Protein AF-A0A1V5ZTM2-F1 (afdb_monomer)

Solvent-accessible surface area (backbone atoms only — not comparable to full-atom values): 10479 Å² total; per-residue (Å²): 106,42,38,61,54,18,36,64,68,40,38,68,56,40,48,50,46,49,52,49,32,50,49,51,28,51,46,60,59,68,49,70,51,80,79,40,77,51,67,44,70,10,63,63,48,21,53,53,25,43,55,52,25,54,54,51,42,50,52,24,51,43,43,50,76,60,62,91,58,102,62,56,70,71,57,50,37,50,45,27,46,46,21,58,66,47,38,46,20,67,32,32,21,31,48,40,34,14,54,52,16,43,59,29,34,77,71,73,39,60,30,41,50,42,53,42,51,30,45,16,52,20,27,28,19,49,32,41,23,54,52,28,51,51,46,33,51,51,26,27,60,76,11,68,69,22,72,41,85,36,81,48,64,68,84,37,46,69,59,31,56,58,34,46,78,70,70,40,56,63,80,52,47,38,19,35,24,28,46,27,38,44,29,51,50,46,27,52,30,22,49,50,30,17,49,40,23,52,61,43,48,78,68,53,79,73,81,78,74,79,80,123

Foldseek 3Di:
DLLVVLCVLLVVLLVVLVVVLVVLLVCLQPPPLLVQQDWAQLVVLLVVLVVVLCVQLVVLVCLQPDPVDPDDPLVSLVSNLCSQQPSQLLSQLSVQLSVQSVVQVVVVHTDRPSLSVLSSLLSSLVRNLVSLVVLLVVLCVQCVRLVHWDFADSNQVVVLVSSVVVVRDSVSSRTSSSSNSSSVSSNVSSNSSSVSSVVSSVVHPPSPVPPD

Nearest PDB structures (foldseek):
  4tql-assembly1_A  TM=2.376E-01  e=3.243E+00  synthetic construct
  8wto-assembly1_B  TM=2.239E-01  e=2.092E+00  Arabidopsis thaliana
  7aal-assembly1_B  TM=1.772E-01  e=5.543E+00  Homo sapiens
  7wc8-assembly1_A  TM=1.753E-01  e=5.028E+00  Homo sapiens

Mean predicted aligned error: 6.18 Å

pLDDT: mean 86.72, std 11.42, range [34.28, 98.19]

Sequence (212 aa):
MLFFTGLINTWPLCLAFCVFFGGASCAAWWFPWRKWACTIPSTPIFVVFTVLWVITMGICLTFVDSPYLNLSKAAIDWLFMLFAFLGIPLTIPLLTGAVWALAHGVRGERTGIAGLLLVMLAGFGLGCAASNIHDIAWCGIITKGYTVPYKAGGDLLAFATAGQWFGIPEEVLYDYAALGPCAAVLVIGELIFAAVCFARLTRLPDTSDSTG

Structure (mmCIF, N/CA/C/O backbone):
data_AF-A0A1V5ZTM2-F1
#
_entry.id   AF-A0A1V5ZTM2-F1
#
loop_
_atom_site.group_PDB
_atom_site.id
_atom_site.type_symbol
_atom_site.label_atom_id
_atom_site.label_alt_id
_atom_site.label_comp_id
_atom_site.label_asym_id
_atom_site.label_entity_id
_atom_site.label_seq_id
_atom_site.pdbx_PDB_ins_code
_atom_site.Cartn_x
_atom_site.Cartn_y
_atom_site.Cartn_z
_atom_site.occupancy
_atom_site.B_iso_or_equiv
_atom_site.auth_seq_id
_atom_site.auth_comp_id
_atom_site.auth_asym_id
_atom_site.auth_atom_id
_atom_site.pdbx_PDB_model_num
ATOM 1 N N . MET A 1 1 ? 12.561 -17.288 -21.117 1.00 72.38 1 MET A N 1
ATOM 2 C CA . MET A 1 1 ? 11.392 -16.472 -20.721 1.00 72.38 1 MET A CA 1
ATOM 3 C C . MET A 1 1 ? 11.923 -15.201 -20.091 1.00 72.38 1 MET A C 1
ATOM 5 O O . MET A 1 1 ? 12.627 -15.321 -19.092 1.00 72.38 1 MET A O 1
ATOM 9 N N . LEU A 1 2 ? 11.642 -14.027 -20.670 1.00 82.31 2 LEU A N 1
ATOM 10 C CA . LEU A 1 2 ? 12.240 -12.767 -20.201 1.00 82.31 2 LEU A CA 1
ATOM 11 C C . LEU A 1 2 ? 11.842 -12.439 -18.762 1.00 82.31 2 LEU A C 1
ATOM 13 O O . LEU A 1 2 ? 12.629 -11.835 -18.056 1.00 82.31 2 LEU A O 1
ATOM 17 N N . PHE A 1 3 ? 10.694 -12.934 -18.293 1.00 81.56 3 PHE A N 1
ATOM 18 C CA . PHE A 1 3 ? 10.258 -12.785 -16.905 1.00 81.56 3 PHE A CA 1
ATOM 19 C C . PHE A 1 3 ? 11.285 -13.322 -15.885 1.00 81.56 3 PHE A C 1
ATOM 21 O O . PHE A 1 3 ? 11.688 -12.619 -14.965 1.00 81.56 3 PHE A O 1
ATOM 28 N N . PHE A 1 4 ? 11.772 -14.557 -16.058 1.00 84.62 4 PHE A N 1
ATOM 29 C CA . PHE A 1 4 ? 12.764 -15.136 -15.140 1.00 84.62 4 PHE A CA 1
ATOM 30 C C . PHE A 1 4 ? 14.144 -14.497 -15.299 1.00 84.62 4 PHE A C 1
ATOM 32 O O . PHE A 1 4 ? 14.849 -14.307 -14.313 1.00 84.62 4 PHE A O 1
ATOM 39 N N . THR A 1 5 ? 14.522 -14.135 -16.526 1.00 84.94 5 THR A N 1
ATOM 40 C CA . THR A 1 5 ? 15.761 -13.390 -16.785 1.00 84.94 5 THR A CA 1
ATOM 41 C C . THR A 1 5 ? 15.722 -12.015 -16.118 1.00 84.94 5 THR A C 1
ATOM 43 O O . THR A 1 5 ? 16.691 -11.627 -15.475 1.00 84.94 5 THR A O 1
ATOM 46 N N . GLY A 1 6 ? 14.585 -11.321 -16.200 1.00 82.31 6 GLY A N 1
ATOM 47 C CA . GLY A 1 6 ? 14.321 -10.063 -15.513 1.00 82.31 6 GLY A CA 1
ATOM 48 C C . GLY A 1 6 ? 14.485 -10.215 -14.008 1.00 82.31 6 GLY A C 1
ATOM 49 O O . GLY A 1 6 ? 15.299 -9.508 -13.433 1.00 82.31 6 GLY A O 1
ATOM 50 N N . LEU A 1 7 ? 13.828 -11.212 -13.401 1.00 85.00 7 LEU A N 1
ATOM 51 C CA . LEU A 1 7 ? 13.947 -11.506 -11.967 1.00 85.00 7 LEU A CA 1
ATOM 52 C C . LEU A 1 7 ? 15.397 -11.751 -11.523 1.00 85.00 7 LEU A C 1
ATOM 54 O O . LEU A 1 7 ? 15.810 -11.272 -10.471 1.00 85.00 7 LEU A O 1
ATOM 58 N N . ILE A 1 8 ? 16.169 -12.504 -12.314 1.00 88.69 8 ILE A N 1
ATOM 59 C CA . ILE A 1 8 ? 17.588 -12.747 -12.032 1.00 88.69 8 ILE A CA 1
ATOM 60 C C . ILE A 1 8 ? 18.373 -11.444 -12.142 1.00 88.69 8 ILE A C 1
ATOM 62 O O . ILE A 1 8 ? 19.208 -11.188 -11.293 1.00 88.69 8 ILE A O 1
ATOM 66 N N . ASN A 1 9 ? 18.116 -10.598 -13.134 1.00 86.38 9 ASN A N 1
ATOM 67 C CA . ASN A 1 9 ? 18.878 -9.361 -13.310 1.00 86.38 9 ASN A CA 1
ATOM 68 C C . ASN A 1 9 ? 18.494 -8.267 -12.299 1.00 86.38 9 ASN A C 1
ATOM 70 O O . ASN A 1 9 ? 19.303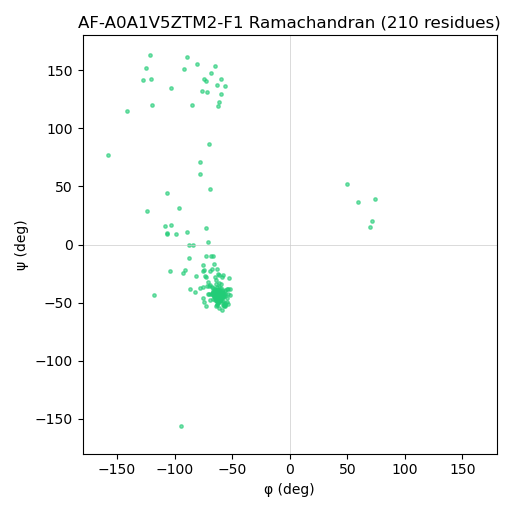 -7.390 -12.006 1.00 86.38 9 ASN A O 1
ATOM 74 N N . THR A 1 10 ? 17.287 -8.332 -11.736 1.00 87.12 10 THR A N 1
ATOM 75 C CA . THR A 1 10 ? 16.771 -7.385 -10.737 1.00 87.12 10 THR A CA 1
ATOM 76 C C . THR A 1 10 ? 16.682 -7.987 -9.331 1.00 87.12 10 THR A C 1
ATOM 78 O O . THR A 1 10 ? 16.045 -7.419 -8.436 1.00 87.12 10 THR A O 1
ATOM 81 N N . TRP A 1 11 ? 17.355 -9.120 -9.097 1.00 89.25 11 TRP A N 1
ATOM 82 C CA . TRP A 1 11 ? 17.310 -9.856 -7.832 1.00 89.25 11 TRP A CA 1
ATOM 83 C C . TRP A 1 11 ? 17.645 -9.016 -6.586 1.00 89.25 11 TRP A C 1
ATOM 85 O O . TRP A 1 11 ? 16.964 -9.215 -5.575 1.00 89.25 11 TRP A O 1
ATOM 95 N N . PRO A 1 12 ? 18.610 -8.064 -6.599 1.00 89.69 12 PRO A N 1
ATOM 96 C CA . PRO A 1 12 ? 18.932 -7.296 -5.397 1.00 89.69 12 PRO A CA 1
ATOM 97 C C . PRO A 1 12 ? 17.771 -6.389 -4.987 1.00 89.69 12 PRO A C 1
ATOM 99 O O . PRO A 1 12 ? 17.460 -6.261 -3.804 1.00 89.69 12 PRO A O 1
ATOM 102 N N . LEU A 1 13 ? 17.087 -5.811 -5.977 1.00 87.62 13 LEU A N 1
ATOM 103 C CA . LEU A 1 13 ? 15.926 -4.956 -5.768 1.00 87.62 13 LEU A CA 1
ATOM 104 C C . LEU A 1 13 ? 14.722 -5.776 -5.281 1.00 87.62 13 LEU A C 1
ATOM 106 O O . LEU A 1 13 ? 14.059 -5.389 -4.320 1.00 87.62 13 LEU A O 1
ATOM 110 N N . CYS A 1 14 ? 14.493 -6.957 -5.864 1.00 90.12 14 CYS A N 1
ATOM 111 C CA . CYS A 1 14 ? 13.475 -7.894 -5.377 1.00 90.12 14 CYS A CA 1
ATOM 112 C C . CYS A 1 14 ? 13.722 -8.302 -3.919 1.00 90.12 14 CYS A C 1
ATOM 114 O O . CYS A 1 14 ? 12.796 -8.327 -3.110 1.00 90.12 14 CYS A O 1
ATOM 116 N N . LEU A 1 15 ? 14.976 -8.596 -3.565 1.00 92.06 15 LEU A N 1
ATOM 117 C CA . LEU A 1 15 ? 15.349 -8.933 -2.197 1.00 92.06 15 LEU A CA 1
ATOM 118 C C . LEU A 1 15 ? 15.098 -7.759 -1.244 1.00 92.06 15 LEU A C 1
ATOM 120 O O . LEU A 1 15 ? 14.566 -7.974 -0.155 1.00 92.06 15 LEU A O 1
ATOM 124 N N . ALA A 1 16 ? 15.422 -6.530 -1.650 1.00 90.56 16 ALA A N 1
ATOM 125 C CA . ALA A 1 16 ? 15.136 -5.338 -0.857 1.00 90.56 16 ALA A CA 1
ATOM 126 C C . ALA A 1 16 ? 13.631 -5.184 -0.574 1.00 90.56 16 ALA A C 1
ATOM 128 O O . ALA A 1 16 ? 13.250 -4.926 0.570 1.00 90.56 16 ALA A O 1
ATOM 129 N N . PHE A 1 17 ? 12.770 -5.424 -1.568 1.00 90.75 17 PHE A N 1
ATOM 130 C CA . PHE A 1 17 ? 11.315 -5.426 -1.382 1.00 90.75 17 PHE A CA 1
ATOM 131 C C . PHE A 1 17 ? 10.849 -6.528 -0.429 1.00 90.75 17 PHE A C 1
ATOM 133 O O . PHE A 1 17 ? 10.075 -6.250 0.490 1.00 90.75 17 PHE A O 1
ATOM 140 N N . CYS A 1 18 ? 11.364 -7.752 -0.573 1.00 93.12 18 CYS A N 1
ATOM 141 C CA . CYS A 1 18 ? 11.072 -8.847 0.354 1.00 93.12 18 CYS A CA 1
ATOM 142 C C . CYS A 1 18 ? 11.457 -8.494 1.797 1.00 93.12 18 CYS A C 1
ATOM 144 O O . CYS A 1 18 ? 10.674 -8.723 2.719 1.00 93.12 18 CYS A O 1
ATOM 146 N N . VAL A 1 19 ? 12.644 -7.914 2.002 1.00 94.38 19 VAL A N 1
ATOM 147 C CA . VAL A 1 19 ? 13.116 -7.484 3.327 1.00 94.38 19 VAL A CA 1
ATOM 148 C C . VAL A 1 19 ? 12.233 -6.370 3.884 1.00 94.38 19 VAL A C 1
ATOM 150 O O . VAL A 1 19 ? 11.852 -6.431 5.053 1.00 94.38 19 VAL A O 1
ATOM 153 N N . PHE A 1 20 ? 11.865 -5.387 3.061 1.00 93.75 20 PHE A N 1
ATOM 154 C CA . PHE A 1 20 ? 11.009 -4.278 3.471 1.00 93.75 20 PHE A CA 1
ATOM 155 C C . PHE A 1 20 ? 9.623 -4.758 3.922 1.00 93.75 20 PHE A C 1
ATOM 157 O O . PHE A 1 20 ? 9.226 -4.495 5.059 1.00 93.75 20 PHE A O 1
ATOM 164 N N . PHE A 1 21 ? 8.908 -5.516 3.086 1.00 94.69 21 PHE A N 1
ATOM 165 C CA . PHE A 1 21 ? 7.568 -6.003 3.430 1.00 94.69 21 PHE A CA 1
ATOM 166 C C . PHE A 1 21 ? 7.588 -7.078 4.514 1.00 94.69 21 PHE A C 1
ATOM 168 O O . PHE A 1 21 ? 6.679 -7.121 5.347 1.00 94.69 21 PHE A O 1
ATOM 175 N N . GLY A 1 22 ? 8.639 -7.899 4.573 1.00 95.88 22 GLY A N 1
ATOM 176 C CA . GLY A 1 22 ? 8.873 -8.812 5.689 1.00 95.88 22 GLY A CA 1
ATOM 177 C C . GLY A 1 22 ? 9.041 -8.052 7.006 1.00 95.88 22 GLY A C 1
ATOM 178 O O . GLY A 1 22 ? 8.362 -8.356 7.986 1.00 95.88 22 GLY A O 1
ATOM 179 N N . GLY A 1 23 ? 9.871 -7.006 7.016 1.00 96.75 23 GLY A N 1
ATOM 180 C CA . GLY A 1 23 ? 10.064 -6.126 8.168 1.00 96.75 23 GLY A CA 1
ATOM 181 C C . GLY A 1 23 ? 8.781 -5.407 8.588 1.00 96.75 23 GLY A C 1
ATOM 182 O O . GLY A 1 23 ? 8.427 -5.432 9.768 1.00 96.75 23 GLY A O 1
ATOM 183 N N . ALA A 1 24 ? 8.043 -4.833 7.635 1.00 95.75 24 ALA A N 1
ATOM 184 C CA . ALA A 1 24 ? 6.763 -4.172 7.887 1.00 95.75 24 ALA A CA 1
ATOM 185 C C . ALA A 1 24 ? 5.714 -5.144 8.453 1.00 95.75 24 ALA A C 1
ATOM 187 O O . ALA A 1 24 ? 5.022 -4.814 9.415 1.00 95.75 24 ALA A O 1
ATOM 188 N N . SER A 1 25 ? 5.640 -6.365 7.918 1.00 96.94 25 SER A N 1
ATOM 189 C CA . SER A 1 25 ? 4.740 -7.419 8.405 1.00 96.94 25 SER A CA 1
ATOM 190 C C . SER A 1 25 ? 5.100 -7.857 9.824 1.00 96.94 25 SER A C 1
ATOM 192 O O . SER A 1 25 ? 4.233 -7.922 10.695 1.00 96.94 25 SER A O 1
ATOM 194 N N . CYS A 1 26 ? 6.386 -8.089 10.097 1.00 96.94 26 CYS A N 1
ATOM 195 C CA . CYS A 1 26 ? 6.884 -8.385 11.440 1.00 96.94 26 CYS A CA 1
ATOM 196 C C . CYS A 1 26 ? 6.557 -7.256 12.428 1.00 96.94 26 CYS A C 1
ATOM 198 O O . CYS A 1 26 ? 6.081 -7.521 13.534 1.00 96.94 26 CYS A O 1
ATOM 200 N N . ALA A 1 27 ? 6.747 -5.999 12.018 1.00 95.56 27 ALA A N 1
ATOM 201 C CA . ALA A 1 27 ? 6.389 -4.837 12.820 1.00 95.56 27 ALA A CA 1
ATOM 202 C C . ALA A 1 27 ? 4.879 -4.798 13.093 1.00 95.56 27 ALA A C 1
ATOM 204 O O . ALA A 1 27 ? 4.479 -4.726 14.252 1.00 95.56 27 ALA A O 1
ATOM 205 N N . ALA A 1 28 ? 4.033 -4.937 12.068 1.00 94.81 28 ALA A N 1
ATOM 206 C CA . ALA A 1 28 ? 2.580 -4.979 12.228 1.00 94.81 28 ALA A CA 1
ATOM 207 C C . ALA A 1 28 ? 2.122 -6.140 13.124 1.00 94.81 28 ALA A C 1
ATOM 209 O O . ALA A 1 28 ? 1.163 -5.998 13.878 1.00 94.81 28 ALA A O 1
ATOM 210 N N . TRP A 1 29 ? 2.808 -7.279 13.101 1.00 95.94 29 TRP A N 1
ATOM 211 C CA . TRP A 1 29 ? 2.462 -8.420 13.940 1.00 95.94 29 TRP A CA 1
ATOM 212 C C . TRP A 1 29 ? 2.848 -8.225 15.412 1.00 95.94 29 TRP A C 1
ATOM 214 O O . TRP A 1 29 ? 2.025 -8.436 16.314 1.00 95.94 29 TRP A O 1
ATOM 224 N N . TRP A 1 30 ? 4.095 -7.816 15.660 1.00 94.50 30 TRP A N 1
ATOM 225 C CA . TRP A 1 30 ? 4.673 -7.721 17.003 1.00 94.50 30 TRP A CA 1
ATOM 226 C C . TRP A 1 30 ? 4.428 -6.389 17.702 1.00 94.50 30 TRP A C 1
ATOM 228 O O . TRP A 1 30 ? 4.652 -6.296 18.913 1.00 94.50 30 TRP A O 1
ATOM 238 N N . PHE A 1 31 ? 3.939 -5.370 16.992 1.00 93.62 31 PHE A N 1
ATOM 239 C CA . PHE A 1 31 ? 3.592 -4.103 17.620 1.00 93.62 31 PHE A CA 1
ATOM 240 C C . PHE A 1 31 ? 2.580 -4.332 18.761 1.00 93.62 31 PHE A C 1
ATOM 242 O O . PHE A 1 31 ? 1.635 -5.124 18.624 1.00 93.62 31 PHE A O 1
ATOM 249 N N . PRO A 1 32 ? 2.753 -3.679 19.926 1.00 90.88 32 PRO A N 1
ATOM 250 C CA . PRO A 1 32 ? 1.937 -3.932 21.108 1.00 90.88 32 PRO A CA 1
ATOM 251 C C . PRO A 1 32 ? 0.561 -3.250 21.011 1.00 90.88 32 PRO A C 1
ATOM 253 O O . PRO A 1 32 ? 0.198 -2.443 21.866 1.00 90.88 32 PRO A O 1
ATOM 256 N N . TRP A 1 33 ? -0.243 -3.614 20.006 1.00 89.75 33 TRP A N 1
ATOM 257 C CA . TRP A 1 33 ? -1.568 -3.041 19.717 1.00 89.75 33 TRP A CA 1
ATOM 258 C C . TRP A 1 33 ? -2.528 -3.049 20.908 1.00 89.75 33 TRP A C 1
ATOM 260 O O . TRP A 1 33 ? -3.357 -2.160 21.045 1.00 89.75 33 TRP A O 1
ATOM 270 N N . ARG A 1 34 ? -2.382 -4.018 21.820 1.00 83.88 34 ARG A N 1
ATOM 271 C CA . ARG A 1 34 ? -3.185 -4.098 23.051 1.00 83.88 34 ARG A CA 1
ATOM 272 C C . ARG A 1 34 ? -2.994 -2.890 23.974 1.00 83.88 34 ARG A C 1
ATOM 274 O O . ARG A 1 34 ? -3.901 -2.562 24.723 1.00 83.88 34 ARG A O 1
ATOM 281 N N . LYS A 1 35 ? -1.841 -2.213 23.911 1.00 85.88 35 LYS A N 1
ATOM 282 C CA . LYS A 1 35 ? -1.583 -0.982 24.679 1.00 85.88 35 LYS A CA 1
ATOM 283 C C . LYS A 1 35 ? -2.353 0.228 24.131 1.00 85.88 35 LYS A C 1
ATOM 285 O O . LYS A 1 35 ? -2.390 1.262 24.780 1.00 85.88 35 LYS A O 1
ATOM 290 N N . TRP A 1 36 ? -2.970 0.094 22.957 1.00 83.88 36 TRP A N 1
ATOM 291 C CA . TRP A 1 36 ? -3.712 1.141 22.255 1.00 83.88 36 TRP A CA 1
ATOM 292 C C . TRP A 1 36 ? -5.227 0.895 22.332 1.00 83.88 36 TRP A C 1
ATOM 294 O O . TRP A 1 36 ? -5.943 1.031 21.342 1.00 83.88 36 TRP A O 1
ATOM 304 N N . ALA A 1 37 ? -5.728 0.538 23.520 1.00 79.50 37 ALA A N 1
ATOM 305 C CA . ALA A 1 37 ? -7.139 0.220 23.782 1.00 79.50 37 ALA A CA 1
ATOM 306 C C . ALA A 1 37 ? -8.085 1.445 23.775 1.00 79.50 37 ALA A C 1
ATOM 308 O O . ALA A 1 37 ? -9.217 1.372 24.242 1.00 79.50 37 ALA A O 1
ATOM 309 N N . CYS A 1 38 ? -7.631 2.592 23.267 1.00 88.81 38 CYS A N 1
ATOM 310 C CA . CYS A 1 38 ? -8.438 3.803 23.204 1.00 88.81 38 CYS A CA 1
ATOM 311 C C . CYS A 1 38 ? -9.516 3.683 22.116 1.00 88.81 38 CYS A C 1
ATOM 313 O O . CYS A 1 38 ? -9.260 3.163 21.025 1.00 88.81 38 CYS A O 1
ATOM 315 N N . THR A 1 39 ? -10.711 4.200 22.408 1.00 93.75 39 THR A N 1
ATOM 316 C CA . THR A 1 39 ? -11.830 4.258 21.464 1.00 93.75 39 THR A CA 1
ATOM 317 C C . THR A 1 39 ? -12.272 5.695 21.222 1.00 93.75 39 THR A C 1
ATOM 319 O O . THR A 1 39 ? -12.332 6.531 22.130 1.00 93.75 39 THR A O 1
ATOM 322 N N . ILE A 1 40 ? -12.646 5.982 19.983 1.00 93.69 40 ILE A N 1
ATOM 323 C CA . ILE A 1 40 ? -13.056 7.307 19.518 1.00 93.69 40 ILE A CA 1
ATOM 324 C C . ILE A 1 40 ? -14.447 7.242 18.871 1.00 93.69 40 ILE A C 1
ATOM 326 O O . ILE A 1 40 ? -14.838 6.181 18.377 1.00 93.69 40 ILE A O 1
ATOM 330 N N . PRO A 1 41 ? -15.235 8.336 18.902 1.00 95.62 41 PRO A N 1
ATOM 331 C CA . PRO A 1 41 ? -16.562 8.343 18.294 1.00 95.62 41 PRO A CA 1
ATOM 332 C C . PRO A 1 41 ? -16.476 8.044 16.794 1.00 95.62 41 PRO A C 1
ATOM 334 O O . PRO A 1 41 ? -15.709 8.682 16.076 1.00 95.62 41 PRO A O 1
ATOM 337 N N . SER A 1 42 ? -17.274 7.090 16.318 1.00 95.75 42 SER A N 1
ATOM 338 C CA . SER A 1 42 ? -17.176 6.569 14.953 1.00 95.75 42 SER A CA 1
ATOM 339 C C . SER A 1 42 ? -17.644 7.551 13.878 1.00 95.75 42 SER A C 1
ATOM 341 O O . SER A 1 42 ? -16.966 7.720 12.865 1.00 95.75 42 SER A O 1
ATOM 343 N N . THR A 1 43 ? -18.757 8.255 14.106 1.00 95.31 43 THR A N 1
ATOM 344 C CA . THR A 1 43 ? -19.339 9.176 13.114 1.00 95.31 43 THR A CA 1
ATOM 345 C C . THR A 1 43 ? -18.394 10.321 12.721 1.00 95.31 43 THR A 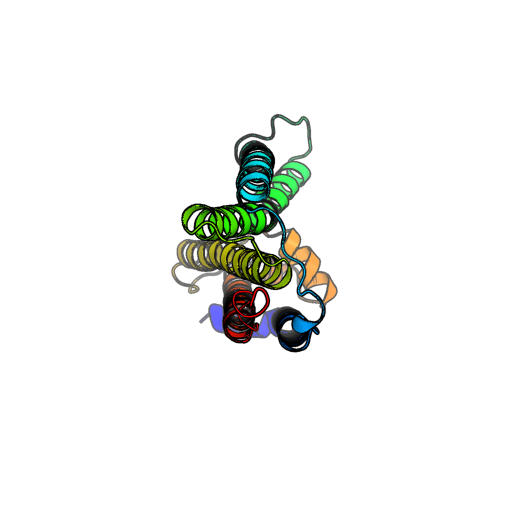C 1
ATOM 347 O O . THR A 1 43 ? -18.207 10.530 11.522 1.00 95.31 43 THR A O 1
ATOM 350 N N . PRO A 1 44 ? -17.729 11.031 13.659 1.00 96.38 44 PRO A N 1
ATOM 351 C CA . PRO A 1 44 ? -16.739 12.044 13.295 1.00 96.38 44 PRO A CA 1
ATOM 352 C C . PRO A 1 44 ? -15.580 11.496 12.458 1.00 96.38 44 PRO A C 1
ATOM 354 O O . PRO A 1 44 ? -15.163 12.153 11.511 1.00 96.38 44 PRO A O 1
ATOM 357 N N . ILE A 1 45 ? -15.083 10.292 12.763 1.00 96.69 45 ILE A N 1
ATOM 358 C CA . ILE A 1 45 ? -13.983 9.671 12.004 1.00 96.69 45 ILE A CA 1
ATOM 359 C C . ILE A 1 45 ? -14.423 9.403 10.572 1.00 96.69 45 ILE A C 1
ATOM 361 O O . ILE A 1 45 ? -13.707 9.773 9.648 1.00 96.69 45 ILE A O 1
ATOM 365 N N . PHE A 1 46 ? -15.605 8.805 10.388 1.00 97.81 46 PHE A N 1
ATOM 366 C CA . PHE A 1 46 ? -16.159 8.553 9.061 1.00 97.81 46 PHE A CA 1
ATOM 367 C C . PHE A 1 46 ? -16.227 9.842 8.235 1.00 97.81 46 PHE A C 1
ATOM 369 O O . PHE A 1 46 ? -15.727 9.872 7.111 1.00 97.81 46 PHE A O 1
ATOM 376 N N . VAL A 1 47 ? -16.778 10.919 8.804 1.00 97.69 47 VAL A N 1
ATOM 377 C CA . VAL A 1 47 ? -16.900 12.210 8.110 1.00 97.69 47 VAL A CA 1
ATOM 378 C C . VAL A 1 47 ? -15.524 12.785 7.772 1.00 97.69 47 VAL A C 1
ATOM 380 O O . VAL A 1 47 ? -15.268 13.105 6.613 1.00 97.69 47 VAL A O 1
ATOM 383 N N . VAL A 1 48 ? -14.623 12.882 8.754 1.00 97.75 48 VAL A N 1
ATOM 384 C CA . VAL A 1 48 ? -13.291 13.477 8.559 1.00 97.75 48 VAL A CA 1
ATOM 385 C C . VAL A 1 48 ? -12.486 12.687 7.534 1.00 97.75 48 VAL A C 1
ATOM 387 O O . VAL A 1 48 ? -11.934 13.277 6.608 1.00 97.75 48 VAL A O 1
ATOM 390 N N . PHE A 1 49 ? -12.439 11.360 7.651 1.00 98.19 49 PHE A N 1
ATOM 391 C CA . PHE A 1 49 ? -11.670 10.529 6.728 1.00 98.19 49 PHE A CA 1
ATOM 392 C C . PHE A 1 49 ? -12.264 10.538 5.322 1.00 98.19 49 PHE A C 1
ATOM 394 O O . PHE A 1 49 ? -11.501 10.587 4.364 1.00 98.19 49 PHE A O 1
ATOM 401 N N . THR A 1 50 ? -13.592 10.575 5.180 1.00 98.12 50 THR A N 1
ATOM 402 C CA . THR A 1 50 ? -14.240 10.706 3.866 1.00 98.12 50 THR A CA 1
ATOM 403 C C . THR A 1 50 ? -13.890 12.037 3.209 1.00 98.12 50 THR A C 1
ATOM 405 O O . THR A 1 50 ? -13.498 12.057 2.046 1.00 98.12 50 THR A O 1
ATOM 408 N N . VAL A 1 51 ? -13.975 13.151 3.945 1.00 98.12 51 VAL A N 1
ATOM 409 C CA . VAL A 1 51 ? -13.627 14.481 3.413 1.00 98.12 51 VAL A CA 1
ATOM 410 C C . VAL A 1 51 ? -12.155 14.533 3.007 1.00 98.12 51 VAL A C 1
ATOM 412 O O . VAL A 1 51 ? -11.839 14.962 1.897 1.00 98.12 51 VAL A O 1
ATOM 415 N N . LEU A 1 52 ? -11.254 14.057 3.871 1.00 97.75 52 LEU A N 1
ATOM 416 C CA . LEU A 1 52 ? -9.824 14.006 3.563 1.00 97.75 52 LEU A CA 1
ATOM 417 C C . LEU A 1 52 ? -9.533 13.102 2.365 1.00 97.75 52 LEU A C 1
ATOM 419 O O . LEU A 1 52 ? -8.729 13.474 1.512 1.00 97.75 52 LEU A O 1
ATOM 423 N N . TRP A 1 53 ? -10.195 11.949 2.270 1.00 97.69 53 TRP A N 1
ATOM 424 C CA . TRP A 1 53 ? -10.067 11.048 1.130 1.00 97.69 53 TRP A CA 1
ATOM 425 C C . TRP A 1 53 ? -10.510 11.717 -0.173 1.00 97.69 53 TRP A C 1
ATOM 427 O O . TRP A 1 53 ? -9.747 11.711 -1.130 1.00 97.69 53 TRP A O 1
ATOM 437 N N . VAL A 1 54 ? -11.681 12.363 -0.206 1.00 97.31 54 VAL A N 1
ATOM 438 C CA . VAL A 1 54 ? -12.172 13.068 -1.405 1.00 97.31 54 VAL A CA 1
ATOM 439 C C . VAL A 1 54 ? -11.191 14.152 -1.851 1.00 97.31 54 VAL A C 1
ATOM 441 O O . VAL A 1 54 ? -10.865 14.230 -3.034 1.00 97.31 54 VAL A O 1
ATOM 444 N N . ILE A 1 55 ? -10.687 14.967 -0.917 1.00 96.50 55 ILE A N 1
ATOM 445 C CA . ILE A 1 55 ? -9.729 16.037 -1.232 1.00 96.50 55 ILE A CA 1
ATOM 446 C C . ILE A 1 55 ? -8.424 15.444 -1.771 1.00 96.50 55 ILE A C 1
ATOM 448 O O . ILE A 1 55 ? -7.964 15.831 -2.842 1.00 96.50 55 ILE A O 1
ATOM 452 N N . THR A 1 56 ? -7.826 14.499 -1.046 1.00 94.88 56 THR A N 1
ATOM 453 C CA . THR A 1 56 ? -6.524 13.924 -1.417 1.00 94.88 56 THR A CA 1
ATOM 454 C C . THR A 1 56 ? -6.594 13.107 -2.701 1.00 94.88 56 THR A C 1
ATOM 456 O O . THR A 1 56 ? -5.721 13.258 -3.554 1.00 94.88 56 THR A O 1
ATOM 459 N N . MET A 1 57 ? -7.646 12.309 -2.892 1.00 94.31 57 MET A N 1
ATOM 460 C CA . MET A 1 57 ? -7.883 11.575 -4.134 1.00 94.31 57 MET A CA 1
ATOM 461 C C . MET A 1 57 ? -8.123 12.542 -5.295 1.00 94.31 57 MET A C 1
ATOM 463 O O . MET A 1 57 ? -7.528 12.374 -6.352 1.00 94.31 57 MET A O 1
ATOM 467 N N . GLY A 1 58 ? -8.925 13.593 -5.097 1.00 92.81 58 GLY A N 1
ATOM 468 C CA . GLY A 1 58 ? -9.150 14.624 -6.113 1.00 92.81 58 GLY A CA 1
ATOM 469 C C . GLY A 1 58 ? -7.852 15.309 -6.553 1.00 92.81 58 GLY A C 1
ATOM 470 O O . GLY A 1 58 ? -7.627 15.488 -7.750 1.00 92.81 58 GLY A O 1
ATOM 471 N N . ILE A 1 59 ? -6.960 15.616 -5.605 1.00 90.56 59 ILE A N 1
ATOM 472 C CA . ILE A 1 59 ? -5.617 16.141 -5.897 1.00 90.56 59 ILE A CA 1
ATOM 473 C C . ILE A 1 59 ? -4.804 15.126 -6.711 1.00 90.56 59 ILE A C 1
ATOM 475 O O . ILE A 1 59 ? -4.245 15.496 -7.743 1.00 90.56 59 ILE A O 1
ATOM 479 N N . CYS A 1 60 ? -4.766 13.856 -6.287 1.00 91.12 60 CYS A N 1
ATOM 480 C CA . CYS A 1 60 ? -4.036 12.809 -7.008 1.00 91.12 60 CYS A CA 1
ATOM 481 C C . CYS A 1 60 ? -4.540 12.677 -8.449 1.00 91.12 60 CYS A C 1
A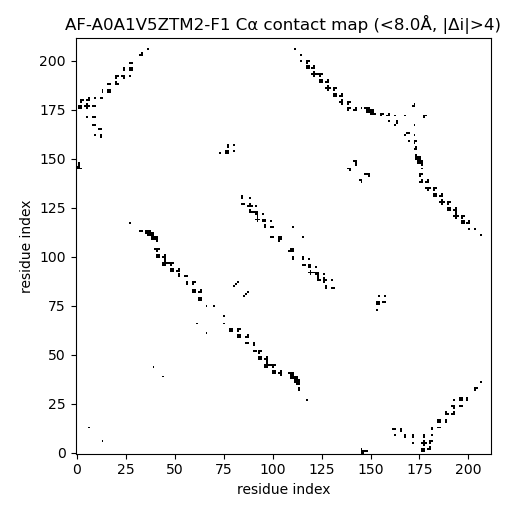TOM 483 O O . CYS A 1 60 ? -3.746 12.750 -9.380 1.00 91.12 60 CYS A O 1
ATOM 485 N N . LEU A 1 61 ? -5.856 12.565 -8.643 1.00 89.06 61 LEU A N 1
ATOM 486 C CA . LEU A 1 61 ? -6.464 12.428 -9.967 1.00 89.06 61 LEU A CA 1
ATOM 487 C C . LEU A 1 61 ? -6.219 13.655 -10.853 1.00 89.06 61 LEU A C 1
ATOM 489 O O . LEU A 1 61 ? -5.955 13.498 -12.040 1.00 89.06 61 LEU A O 1
ATOM 493 N N . THR A 1 62 ? -6.228 14.864 -10.283 1.00 86.94 62 THR A N 1
ATOM 494 C CA . THR A 1 62 ? -5.929 16.096 -11.034 1.00 86.94 62 THR A CA 1
ATOM 495 C C . THR A 1 62 ? -4.508 16.072 -11.598 1.00 86.94 62 THR A C 1
ATOM 497 O O . THR A 1 62 ? -4.298 16.381 -12.771 1.00 86.94 62 THR A O 1
ATOM 500 N N . PHE A 1 63 ? -3.528 15.682 -10.779 1.00 83.94 63 PHE A N 1
ATOM 501 C CA . PHE A 1 63 ? -2.134 15.611 -11.216 1.00 83.94 63 PHE A CA 1
ATOM 502 C C . PHE A 1 63 ? -1.837 14.419 -12.131 1.00 83.94 63 PHE A C 1
ATOM 504 O O . PHE A 1 63 ? -0.873 14.485 -12.890 1.00 83.94 63 PHE A O 1
ATOM 511 N N . VAL A 1 64 ? -2.655 13.364 -12.083 1.00 81.94 64 VAL A N 1
ATOM 512 C CA . VAL A 1 64 ? -2.565 12.221 -13.001 1.00 81.94 64 VAL A CA 1
ATOM 513 C C . VAL A 1 64 ? -3.113 12.571 -14.386 1.00 81.94 64 VAL A C 1
ATOM 515 O O . VAL A 1 64 ? -2.464 12.260 -15.379 1.00 81.94 64 VAL A O 1
ATOM 518 N N . ASP A 1 65 ? -4.281 13.212 -14.465 1.00 76.12 65 ASP A N 1
ATOM 519 C CA . ASP A 1 65 ? -4.992 13.411 -15.737 1.00 76.12 65 ASP A CA 1
ATOM 520 C C . ASP A 1 65 ? -4.549 14.675 -16.487 1.00 76.12 65 ASP A C 1
ATOM 522 O O . ASP A 1 65 ? -4.449 14.695 -17.713 1.00 76.12 65 ASP A O 1
ATOM 526 N N . SER A 1 66 ? -4.285 15.772 -15.775 1.00 61.81 66 SER A N 1
ATOM 527 C CA . SER A 1 66 ? -3.943 17.046 -16.413 1.00 61.81 66 SER A CA 1
ATOM 528 C C . SER A 1 66 ? -3.177 17.975 -15.472 1.00 61.81 66 SER A C 1
ATOM 530 O O . SER A 1 66 ? -3.729 18.967 -14.979 1.00 61.81 66 SER A O 1
ATOM 532 N N . PRO A 1 67 ? -1.874 17.730 -15.243 1.00 61.09 67 PRO A N 1
ATOM 533 C CA . PRO A 1 67 ? -1.026 18.722 -14.609 1.00 61.09 67 PRO A CA 1
ATOM 534 C C . PRO A 1 67 ? -0.823 19.872 -15.610 1.00 61.09 67 PRO A C 1
ATOM 536 O O . PRO A 1 67 ? 0.152 19.888 -16.355 1.00 61.09 67 PRO A O 1
ATOM 539 N N . TYR A 1 68 ? -1.740 20.849 -15.647 1.00 68.56 68 TYR A N 1
ATOM 540 C CA . TYR A 1 68 ? -1.598 22.116 -16.392 1.00 68.56 68 TYR A CA 1
ATOM 541 C C . TYR A 1 68 ? -0.513 23.011 -15.759 1.00 68.56 68 TYR A C 1
ATOM 543 O O . TYR A 1 68 ? -0.720 24.189 -15.467 1.00 68.56 68 TYR A O 1
ATOM 551 N N . LEU A 1 69 ? 0.648 22.427 -15.480 1.00 76.56 69 LEU A N 1
ATOM 552 C CA . LEU A 1 69 ? 1.798 23.067 -14.880 1.00 76.56 69 LEU A CA 1
ATOM 553 C C . LEU A 1 69 ? 2.823 23.337 -15.976 1.00 76.56 69 LEU A C 1
ATOM 555 O O . LEU A 1 69 ? 3.127 22.468 -16.791 1.00 76.56 69 LEU A O 1
ATOM 559 N N . ASN A 1 70 ? 3.392 24.540 -15.974 1.00 82.56 70 ASN A N 1
ATOM 560 C CA . ASN A 1 70 ? 4.467 24.906 -16.890 1.00 82.56 70 ASN A CA 1
ATOM 561 C C . ASN A 1 70 ? 5.800 24.301 -16.406 1.00 82.56 70 ASN A C 1
ATOM 563 O O . ASN A 1 70 ? 6.650 24.997 -15.850 1.00 82.56 70 ASN A O 1
ATOM 567 N N . LEU A 1 71 ? 5.930 22.979 -16.531 1.00 81.19 71 LEU A N 1
ATOM 568 C CA . LEU A 1 71 ? 7.070 22.180 -16.082 1.00 81.19 71 LEU A CA 1
ATOM 569 C C . LEU A 1 71 ? 7.706 21.418 -17.251 1.00 81.19 71 LEU A C 1
ATOM 571 O O . LEU A 1 71 ? 7.111 21.253 -18.314 1.00 81.19 71 LEU A O 1
ATOM 575 N N . SER A 1 72 ? 8.935 20.934 -17.052 1.00 83.00 72 SER A N 1
ATOM 576 C CA . SER A 1 72 ? 9.583 20.052 -18.025 1.00 83.00 72 SER A CA 1
ATOM 577 C C . SER A 1 72 ? 8.834 18.719 -18.138 1.00 83.00 72 SER A C 1
ATOM 579 O O . SER A 1 72 ? 8.227 18.255 -17.173 1.00 83.00 72 SER A O 1
ATOM 581 N N . LYS A 1 73 ? 8.929 18.055 -19.299 1.00 78.94 73 LYS A N 1
ATOM 582 C CA . LYS A 1 73 ? 8.309 16.736 -19.516 1.00 78.94 73 LYS A CA 1
ATOM 583 C C . LYS A 1 73 ? 8.723 15.716 -18.448 1.00 78.94 73 LYS A C 1
ATOM 585 O O . LYS A 1 73 ? 7.873 15.036 -17.900 1.00 78.94 73 LYS A O 1
ATOM 590 N N . ALA A 1 74 ? 10.006 15.689 -18.085 1.00 76.50 74 ALA A N 1
ATOM 591 C CA . ALA A 1 74 ? 10.505 14.808 -17.032 1.00 76.50 74 ALA A CA 1
ATOM 592 C C . ALA A 1 74 ? 9.843 15.082 -15.670 1.00 76.50 74 ALA A C 1
ATOM 594 O O . ALA A 1 74 ? 9.530 14.148 -14.942 1.00 76.50 74 ALA A O 1
ATOM 595 N N . ALA A 1 75 ? 9.603 16.349 -15.319 1.00 79.75 75 ALA A N 1
ATOM 596 C CA . ALA A 1 75 ? 8.919 16.696 -14.075 1.00 79.75 75 ALA A CA 1
ATOM 597 C C . ALA A 1 75 ? 7.431 16.307 -14.099 1.00 79.75 75 ALA A C 1
ATOM 599 O O . ALA A 1 75 ? 6.898 15.893 -13.073 1.00 79.75 75 ALA A O 1
ATOM 600 N N . ILE A 1 76 ? 6.775 16.401 -15.260 1.00 80.00 76 ILE A N 1
ATOM 601 C CA . ILE A 1 76 ? 5.398 15.923 -15.454 1.00 80.00 76 ILE A CA 1
ATOM 602 C C . ILE A 1 76 ? 5.330 14.398 -15.303 1.00 80.00 76 ILE A C 1
ATOM 604 O O . ILE A 1 76 ? 4.477 13.912 -14.565 1.00 80.00 76 ILE A O 1
ATOM 608 N N . ASP A 1 77 ? 6.257 13.658 -15.916 1.00 76.19 77 ASP A N 1
ATOM 609 C CA . ASP A 1 77 ? 6.325 12.194 -15.806 1.00 76.19 77 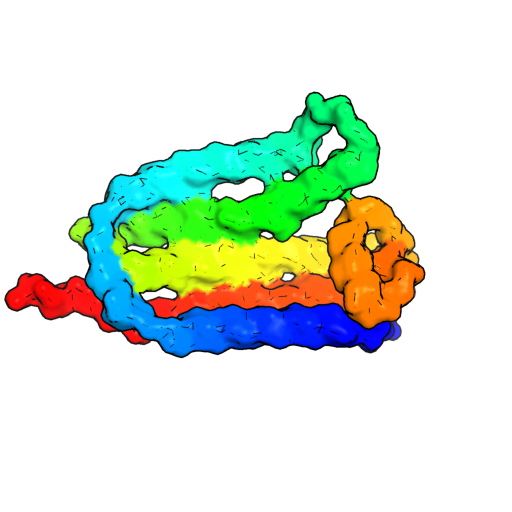ASP A CA 1
ATOM 610 C C . ASP A 1 77 ? 6.546 11.763 -14.339 1.00 76.19 77 ASP A C 1
ATOM 612 O O . ASP A 1 77 ? 5.866 10.866 -13.842 1.00 76.19 77 ASP A O 1
ATOM 616 N N . TRP A 1 78 ? 7.413 12.465 -13.596 1.00 77.06 78 TRP A N 1
ATOM 617 C CA . TRP A 1 78 ? 7.601 12.247 -12.155 1.00 77.06 78 TRP A CA 1
ATOM 618 C C . TRP A 1 78 ? 6.348 12.533 -11.325 1.00 77.06 78 TRP A C 1
ATOM 620 O O . TRP A 1 78 ? 6.050 11.782 -10.397 1.00 77.06 78 TRP A O 1
ATOM 630 N N . LEU A 1 79 ? 5.627 13.616 -11.628 1.00 80.50 79 LEU A N 1
ATOM 631 C CA . LEU A 1 79 ? 4.378 13.951 -10.941 1.00 80.50 79 LEU A CA 1
ATOM 632 C C . LEU A 1 79 ? 3.326 12.875 -11.192 1.00 80.50 79 LEU A C 1
ATOM 634 O O . LEU A 1 79 ? 2.747 12.367 -10.234 1.00 80.50 79 LEU A O 1
ATOM 638 N N . PHE A 1 80 ? 3.138 12.478 -12.451 1.00 80.06 80 PHE A N 1
ATOM 639 C CA . PHE A 1 80 ? 2.264 11.367 -12.807 1.00 80.06 80 PHE A CA 1
ATOM 640 C C . PHE A 1 80 ? 2.643 10.108 -12.022 1.00 80.06 80 PHE A C 1
ATOM 642 O O . PHE A 1 80 ? 1.789 9.541 -11.345 1.00 80.06 80 PHE A O 1
ATOM 649 N N . MET A 1 81 ? 3.924 9.720 -12.028 1.00 77.12 81 MET A N 1
ATOM 650 C CA . MET A 1 81 ? 4.379 8.529 -11.313 1.00 77.12 81 MET A CA 1
ATOM 651 C C . MET A 1 81 ? 4.096 8.608 -9.810 1.00 77.12 81 MET A C 1
ATOM 653 O O . MET A 1 81 ? 3.571 7.665 -9.218 1.00 77.12 81 MET A O 1
ATOM 657 N N . LEU A 1 82 ? 4.431 9.737 -9.185 1.00 81.62 82 LEU A N 1
ATOM 658 C CA . LEU A 1 82 ? 4.244 9.929 -7.753 1.00 81.62 82 LEU A CA 1
ATOM 659 C C . LEU A 1 82 ? 2.764 9.857 -7.379 1.00 81.62 82 LEU A C 1
ATOM 661 O O . LEU A 1 82 ? 2.418 9.184 -6.413 1.00 81.62 82 LEU A O 1
ATOM 665 N N . PHE A 1 83 ? 1.886 10.529 -8.124 1.00 83.44 83 PHE A N 1
ATOM 666 C CA . PHE A 1 83 ? 0.465 10.584 -7.790 1.00 83.44 83 PHE A CA 1
ATOM 667 C C . PHE A 1 83 ? -0.291 9.308 -8.176 1.00 83.44 83 PHE A C 1
ATOM 669 O O . PHE A 1 83 ? -1.141 8.875 -7.398 1.00 83.44 83 PHE A O 1
ATOM 676 N N . ALA A 1 84 ? 0.039 8.673 -9.303 1.00 79.75 84 ALA A N 1
ATOM 677 C CA . ALA A 1 84 ? -0.595 7.429 -9.737 1.00 79.75 84 ALA A CA 1
ATOM 678 C C . ALA A 1 84 ? -0.158 6.231 -8.880 1.00 79.75 84 ALA A C 1
ATOM 680 O O . ALA A 1 84 ? -1.009 5.537 -8.326 1.00 79.75 84 ALA A O 1
ATOM 681 N N . PHE A 1 85 ? 1.153 6.015 -8.729 1.00 76.50 85 PHE A N 1
ATOM 682 C CA . PHE A 1 85 ? 1.688 4.781 -8.137 1.00 76.50 85 PHE A CA 1
ATOM 683 C C . PHE A 1 85 ? 1.893 4.850 -6.623 1.00 76.50 85 PHE A C 1
ATOM 685 O O . PHE A 1 85 ? 1.930 3.814 -5.966 1.00 76.50 85 PHE A O 1
ATOM 692 N N . LEU A 1 86 ? 2.015 6.049 -6.044 1.00 81.25 86 LEU A N 1
ATOM 693 C CA . LEU A 1 86 ? 2.147 6.219 -4.592 1.00 81.25 86 LEU A CA 1
ATOM 694 C C . LEU A 1 86 ? 0.990 7.027 -3.996 1.00 81.25 86 LEU A C 1
ATOM 696 O O . LEU A 1 86 ? 0.437 6.637 -2.969 1.00 81.25 86 LEU A O 1
ATOM 700 N N . GLY A 1 87 ? 0.589 8.119 -4.646 1.00 86.06 87 GLY A N 1
ATOM 701 C CA . GLY A 1 87 ? -0.461 9.021 -4.179 1.00 86.06 87 GLY A CA 1
ATOM 702 C C . GLY A 1 87 ? -1.795 8.309 -3.994 1.00 86.06 87 GLY A C 1
ATOM 703 O O . GLY A 1 87 ? -2.321 8.297 -2.882 1.00 86.06 87 GLY A O 1
ATOM 704 N N . ILE A 1 88 ? -2.307 7.654 -5.041 1.00 88.38 88 ILE A N 1
ATOM 705 C CA . ILE A 1 88 ? -3.567 6.901 -4.975 1.00 88.38 88 ILE A CA 1
ATOM 706 C C . ILE A 1 88 ? -3.516 5.841 -3.859 1.00 88.38 88 ILE A C 1
ATOM 708 O O . ILE A 1 88 ? -4.381 5.915 -2.978 1.00 88.38 88 ILE A O 1
ATOM 712 N N . PRO A 1 89 ? -2.516 4.933 -3.784 1.00 90.12 89 PRO A N 1
ATOM 713 C CA . PRO A 1 89 ? -2.394 3.997 -2.663 1.00 90.12 89 PRO A CA 1
ATOM 714 C C . PRO A 1 89 ? -2.355 4.652 -1.278 1.00 90.12 89 PRO A C 1
ATOM 716 O O . PRO A 1 89 ? -2.982 4.138 -0.353 1.00 90.12 89 PRO A O 1
ATOM 719 N N . LEU A 1 90 ? -1.696 5.806 -1.121 1.00 91.31 90 LEU A N 1
ATOM 720 C CA . LEU A 1 90 ? -1.659 6.550 0.146 1.00 91.31 90 LEU A CA 1
ATOM 721 C C . LEU A 1 90 ? -3.016 7.138 0.555 1.00 91.31 90 LEU A C 1
ATOM 723 O O . LEU A 1 90 ? -3.232 7.395 1.741 1.00 91.31 90 LEU A O 1
ATOM 727 N N . THR A 1 91 ? -3.946 7.324 -0.384 1.00 94.94 91 THR A N 1
ATOM 728 C CA . THR A 1 91 ? -5.315 7.748 -0.051 1.00 94.94 91 THR A CA 1
ATOM 729 C C . THR A 1 91 ? -6.200 6.587 0.409 1.00 94.94 91 THR A C 1
ATOM 731 O O . THR A 1 91 ? -7.120 6.803 1.199 1.00 94.94 91 THR A O 1
ATOM 734 N N . ILE A 1 92 ? -5.924 5.348 -0.020 1.00 96.06 92 ILE A N 1
ATOM 735 C CA . ILE A 1 92 ? -6.750 4.169 0.300 1.00 96.06 92 ILE A CA 1
ATOM 736 C C . ILE A 1 92 ? -6.934 3.945 1.813 1.00 96.06 92 ILE A C 1
ATOM 738 O O . ILE A 1 92 ? -8.065 3.667 2.216 1.00 96.06 92 ILE A O 1
ATOM 742 N N . PRO A 1 93 ? -5.921 4.134 2.682 1.00 97.31 93 PRO A N 1
ATOM 743 C CA . PRO A 1 93 ? -6.088 4.094 4.134 1.00 97.31 93 PRO A CA 1
ATOM 744 C C . PRO A 1 93 ? -7.203 4.990 4.670 1.00 97.31 93 PRO A C 1
ATOM 746 O O . PRO A 1 93 ? -7.919 4.598 5.589 1.00 97.31 93 PRO A O 1
ATOM 749 N N . LEU A 1 94 ? -7.381 6.189 4.110 1.00 97.31 94 LEU A N 1
ATOM 750 C CA . LEU A 1 94 ? -8.446 7.095 4.544 1.00 97.31 94 LEU A CA 1
ATOM 751 C C . LEU A 1 94 ? -9.816 6.492 4.226 1.00 97.31 94 LEU A C 1
ATOM 753 O O . LEU A 1 94 ? -10.691 6.468 5.090 1.00 97.31 94 LEU A O 1
ATOM 757 N N . LEU A 1 95 ? -9.979 5.932 3.025 1.00 97.31 95 LEU A N 1
ATOM 758 C CA . LEU A 1 95 ? -11.218 5.271 2.626 1.00 97.31 95 LEU A CA 1
ATOM 759 C C . LEU A 1 95 ? -11.498 4.024 3.472 1.00 97.31 95 LEU A C 1
ATOM 761 O O . LEU A 1 95 ? -12.608 3.872 3.982 1.00 97.31 95 LEU A O 1
ATOM 765 N N . THR A 1 96 ? -10.513 3.144 3.669 1.00 97.12 96 THR A N 1
ATOM 766 C CA . THR A 1 96 ? -10.721 1.928 4.472 1.00 97.12 96 THR A CA 1
ATOM 767 C C . THR A 1 96 ? -11.009 2.260 5.931 1.00 97.12 96 THR A C 1
ATOM 769 O O . THR A 1 96 ? -11.905 1.660 6.526 1.00 97.12 96 THR A O 1
ATOM 772 N N . GLY A 1 97 ? -10.331 3.262 6.494 1.00 97.56 97 GLY A N 1
ATOM 773 C CA . GLY A 1 97 ? -10.621 3.767 7.832 1.00 97.56 97 GLY A CA 1
ATOM 774 C C . GLY A 1 97 ? -12.018 4.389 7.945 1.00 97.56 97 GLY A C 1
ATOM 775 O O . GLY A 1 97 ? -12.705 4.163 8.942 1.00 97.56 97 GLY A O 1
ATOM 776 N N . ALA A 1 98 ? -12.471 5.122 6.922 1.00 97.81 98 ALA A N 1
ATOM 777 C CA . ALA A 1 98 ? -13.817 5.690 6.878 1.00 97.81 98 ALA A CA 1
ATOM 778 C C . ALA A 1 98 ? -14.883 4.586 6.867 1.00 97.81 98 ALA A C 1
ATOM 780 O O . ALA A 1 98 ? -15.802 4.615 7.685 1.00 97.81 98 ALA A O 1
ATOM 781 N N . VAL A 1 99 ? -14.731 3.580 5.999 1.00 97.69 99 VAL A N 1
ATOM 782 C CA . VAL A 1 99 ? -15.646 2.429 5.915 1.00 97.69 99 VAL A CA 1
ATOM 783 C C . VAL A 1 99 ? -15.661 1.641 7.227 1.00 97.69 99 VAL A C 1
ATOM 785 O O . VAL A 1 99 ? -16.731 1.272 7.712 1.00 97.69 99 VAL A O 1
ATOM 788 N N . TRP A 1 100 ? -14.496 1.436 7.845 1.00 97.00 100 TRP A N 1
ATOM 789 C CA . TRP A 1 100 ? -14.393 0.782 9.149 1.00 97.00 100 TRP A CA 1
ATOM 790 C C . TRP A 1 100 ? -15.145 1.553 10.239 1.00 97.00 100 TRP A C 1
ATOM 792 O O . TRP A 1 100 ? -15.941 0.979 10.983 1.00 97.00 100 TRP A O 1
ATOM 802 N N . ALA A 1 101 ? -14.938 2.870 10.309 1.00 96.88 101 ALA A N 1
ATOM 803 C CA . ALA A 1 101 ? -15.639 3.721 11.258 1.00 96.88 101 ALA A CA 1
ATOM 804 C C . ALA A 1 101 ? -17.153 3.742 11.002 1.00 96.88 101 ALA A C 1
ATOM 806 O O . ALA A 1 101 ? -17.924 3.656 11.953 1.00 96.88 101 ALA A O 1
ATOM 807 N N . LEU A 1 102 ? -17.594 3.784 9.743 1.00 97.44 102 LEU A N 1
ATOM 808 C CA . LEU A 1 102 ? -19.013 3.699 9.395 1.00 97.44 102 LEU A CA 1
ATOM 809 C C . LEU A 1 102 ? -19.635 2.387 9.888 1.00 97.44 102 LEU A C 1
ATOM 811 O O . LEU A 1 102 ? -20.703 2.416 10.497 1.00 97.44 102 LEU A O 1
ATOM 815 N N . ALA A 1 103 ? -18.958 1.255 9.677 1.00 96.06 103 ALA A N 1
ATOM 816 C CA . ALA A 1 103 ? -19.443 -0.053 10.109 1.00 96.06 103 ALA A CA 1
ATOM 817 C C . ALA A 1 103 ? -19.646 -0.126 11.633 1.00 96.06 103 ALA A C 1
ATOM 819 O O . ALA A 1 103 ? -20.674 -0.627 12.084 1.00 96.06 103 ALA A O 1
ATOM 820 N N . HIS A 1 104 ? -18.714 0.416 12.425 1.00 94.50 104 HIS A N 1
ATOM 821 C CA . HIS A 1 104 ? -18.894 0.546 13.877 1.00 94.50 104 HIS A CA 1
ATOM 822 C C . HIS A 1 104 ? -20.027 1.519 14.235 1.00 94.50 104 HIS A C 1
ATOM 824 O O . HIS A 1 104 ? -20.873 1.202 15.069 1.00 94.50 104 HIS A O 1
ATOM 830 N N . GLY A 1 105 ? -20.094 2.673 13.565 1.00 93.62 105 GLY A N 1
ATOM 831 C CA . GLY A 1 105 ? -21.115 3.689 13.820 1.00 93.62 105 GLY A CA 1
ATOM 832 C C . GLY A 1 105 ? -22.543 3.190 13.581 1.00 93.62 105 GLY A C 1
ATOM 833 O O . GLY A 1 105 ? -23.423 3.464 14.392 1.00 93.62 105 GLY A O 1
ATOM 834 N N . VAL A 1 106 ? -22.771 2.399 12.525 1.00 96.00 106 VAL A N 1
ATOM 835 C CA . VAL A 1 106 ? -24.083 1.782 12.237 1.00 96.00 106 VAL A CA 1
ATOM 836 C C . VAL A 1 106 ? -24.495 0.777 13.320 1.00 96.00 106 VAL A C 1
ATOM 838 O O . VAL A 1 106 ? -25.686 0.616 13.576 1.00 96.00 106 VAL A O 1
ATOM 841 N N . ARG A 1 107 ? -23.534 0.142 14.002 1.00 94.75 107 ARG A N 1
ATOM 842 C CA . ARG A 1 107 ? -23.789 -0.749 15.148 1.00 94.75 107 ARG A CA 1
ATOM 843 C C . ARG A 1 107 ? -23.929 -0.005 16.484 1.00 94.75 107 ARG A C 1
ATOM 845 O O . ARG A 1 107 ? -24.140 -0.641 17.509 1.00 94.75 107 ARG A O 1
ATOM 852 N N . GLY A 1 108 ? -23.809 1.325 16.494 1.00 92.75 108 GLY A N 1
ATOM 853 C CA . GLY A 1 108 ? -23.788 2.120 17.727 1.00 92.75 108 GLY A CA 1
ATOM 854 C C . GLY A 1 108 ? -22.511 1.933 18.555 1.00 92.75 108 GLY A C 1
ATOM 855 O O . GLY A 1 108 ? -22.469 2.313 19.724 1.00 92.75 108 GLY A O 1
ATOM 856 N N . GLU A 1 109 ? -21.467 1.353 17.964 1.00 93.38 109 GLU A N 1
ATOM 857 C CA . GLU A 1 109 ? -20.184 1.102 18.614 1.00 93.38 109 GLU A CA 1
ATOM 858 C C . GLU A 1 109 ? -19.242 2.301 18.453 1.00 93.38 109 GLU A C 1
ATOM 860 O O . GLU A 1 109 ? -19.401 3.143 17.568 1.00 93.38 109 GLU A O 1
ATOM 865 N N . ARG A 1 110 ? -18.214 2.362 19.305 1.00 94.44 110 ARG A N 1
ATOM 866 C CA . ARG A 1 110 ? -17.079 3.277 19.132 1.00 94.44 110 ARG A CA 1
ATOM 867 C C . ARG A 1 110 ? -15.972 2.584 18.344 1.00 94.44 110 ARG A C 1
ATOM 869 O O . ARG A 1 110 ? -15.772 1.379 18.468 1.00 94.44 110 ARG A O 1
ATOM 876 N N . THR A 1 111 ? -15.185 3.354 17.600 1.00 94.75 111 THR A N 1
ATOM 877 C CA . THR A 1 111 ? -14.065 2.817 16.821 1.00 94.75 111 THR A CA 1
ATOM 878 C C . THR A 1 111 ? -12.823 2.701 17.702 1.00 94.75 111 THR A C 1
ATOM 880 O O . THR A 1 111 ? -12.326 3.707 18.213 1.00 94.75 111 THR A O 1
ATOM 883 N N . GLY A 1 112 ? -12.282 1.493 17.862 1.00 93.88 112 GLY A N 1
ATOM 884 C CA . GLY A 1 112 ? -10.983 1.281 18.509 1.00 93.88 112 GLY A CA 1
ATOM 885 C C . GLY A 1 112 ? -9.818 1.751 17.631 1.00 93.88 112 GLY A C 1
ATOM 886 O O . GLY A 1 112 ? -9.738 1.377 16.460 1.00 93.88 112 GLY A O 1
ATOM 887 N N . ILE A 1 113 ? -8.888 2.533 18.193 1.00 93.38 113 ILE A N 1
ATOM 888 C CA . ILE A 1 113 ? -7.752 3.106 17.443 1.00 93.38 113 ILE A CA 1
ATOM 889 C C . ILE A 1 113 ? -6.846 2.008 16.876 1.00 93.38 113 ILE A C 1
ATOM 891 O O . ILE A 1 113 ? -6.449 2.081 15.716 1.00 93.38 113 ILE A O 1
ATOM 895 N N . ALA A 1 114 ? -6.547 0.967 17.659 1.00 94.19 114 ALA A N 1
ATOM 896 C CA . ALA A 1 114 ? -5.716 -0.144 17.196 1.00 94.19 114 ALA A CA 1
ATOM 897 C C . ALA A 1 114 ? -6.316 -0.855 15.971 1.00 94.19 114 ALA A C 1
ATOM 899 O O . ALA A 1 114 ? -5.607 -1.119 15.001 1.00 94.19 114 ALA A O 1
ATOM 900 N N . GLY A 1 115 ? -7.624 -1.132 16.002 1.00 94.88 115 GLY A N 1
ATOM 901 C CA . GLY A 1 115 ? -8.321 -1.768 14.887 1.00 94.88 115 GLY A CA 1
ATOM 902 C C . GLY A 1 115 ? -8.378 -0.870 13.656 1.00 94.88 115 GLY A C 1
ATOM 903 O O . GLY A 1 115 ? -8.078 -1.321 12.554 1.00 94.88 115 GLY A O 1
ATOM 904 N N . LEU A 1 116 ? -8.658 0.420 13.862 1.00 96.00 116 LEU A N 1
ATOM 905 C CA . LEU A 1 116 ? -8.647 1.421 12.798 1.00 96.00 116 LEU A CA 1
ATOM 906 C C . LEU A 1 116 ? -7.291 1.469 12.086 1.00 96.00 116 LEU A C 1
ATOM 908 O O . LEU A 1 116 ? -7.243 1.328 10.870 1.00 96.00 116 LEU A O 1
ATOM 912 N N . LEU A 1 117 ? -6.192 1.603 12.833 1.00 95.62 117 LEU A N 1
ATOM 913 C CA . LEU A 1 117 ? -4.844 1.667 12.262 1.00 95.62 117 LEU A CA 1
ATOM 914 C C . LEU A 1 117 ? -4.479 0.393 11.490 1.00 95.62 117 LEU A C 1
ATOM 916 O O . LEU A 1 117 ? -3.923 0.486 10.399 1.00 95.62 117 LEU A O 1
ATOM 920 N N . LEU A 1 118 ? -4.820 -0.789 12.010 1.00 96.50 118 LEU A N 1
ATOM 921 C CA . LEU A 1 118 ? -4.573 -2.053 11.309 1.00 96.50 118 LEU A CA 1
ATOM 922 C C . LEU A 1 118 ? -5.350 -2.149 9.991 1.00 96.50 118 LEU A C 1
ATOM 924 O O . LEU A 1 118 ? -4.784 -2.588 8.994 1.00 96.50 118 LEU A O 1
ATOM 928 N N . VAL A 1 119 ? -6.610 -1.708 9.955 1.00 97.12 119 VAL A N 1
ATOM 929 C CA . VAL A 1 119 ? -7.419 -1.695 8.722 1.00 97.12 119 VAL A CA 1
ATOM 930 C C . VAL A 1 119 ? -6.923 -0.648 7.727 1.00 97.12 119 VAL A C 1
ATOM 932 O O . VAL A 1 119 ? -6.924 -0.891 6.520 1.00 97.12 119 VAL A O 1
ATOM 935 N N . MET A 1 120 ? -6.450 0.498 8.212 1.00 97.62 120 MET A N 1
ATOM 936 C CA . MET A 1 120 ? -5.806 1.515 7.381 1.00 97.62 120 MET A CA 1
ATOM 93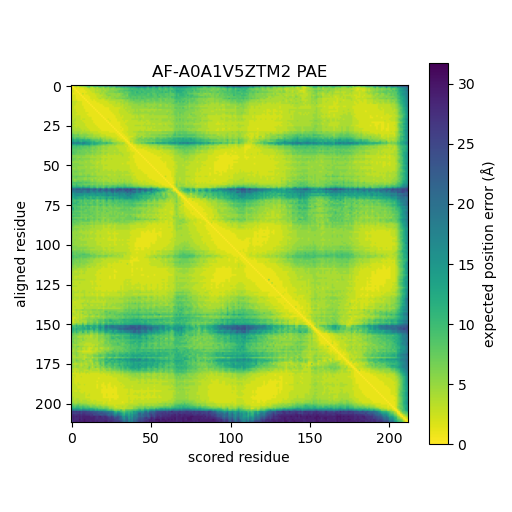7 C C . MET A 1 120 ? -4.516 0.981 6.744 1.00 97.62 120 MET A C 1
ATOM 939 O O . MET A 1 120 ? -4.337 1.113 5.536 1.00 97.62 120 MET A O 1
ATOM 943 N N . LEU A 1 121 ? -3.653 0.314 7.520 1.00 96.94 121 LEU A N 1
ATOM 944 C CA . LEU A 1 121 ? -2.431 -0.328 7.014 1.00 96.94 121 LEU A CA 1
ATOM 945 C C . LEU A 1 121 ? -2.737 -1.470 6.037 1.00 96.94 121 LEU A C 1
ATOM 947 O O . LEU A 1 121 ? -2.092 -1.576 4.996 1.00 96.94 121 LEU A O 1
ATOM 951 N N . ALA A 1 122 ? -3.749 -2.290 6.326 1.00 97.12 122 ALA A N 1
ATOM 952 C CA . ALA A 1 122 ? -4.191 -3.325 5.399 1.00 97.12 122 ALA A CA 1
ATOM 953 C C . ALA A 1 122 ? -4.712 -2.718 4.087 1.00 97.12 122 ALA A C 1
ATOM 955 O O . ALA A 1 122 ? -4.379 -3.197 3.006 1.00 97.12 122 ALA A O 1
ATOM 956 N N . GLY A 1 123 ? -5.474 -1.624 4.183 1.00 96.75 123 GLY A N 1
ATOM 957 C CA . GLY A 1 123 ? -5.939 -0.844 3.040 1.00 96.75 123 GLY A CA 1
ATOM 958 C C . GLY A 1 123 ? -4.797 -0.287 2.197 1.00 96.75 123 GLY A C 1
ATOM 959 O O . GLY A 1 123 ? -4.853 -0.394 0.977 1.00 96.75 123 GLY A O 1
ATOM 960 N N . PHE A 1 124 ? -3.743 0.236 2.831 1.00 95.56 124 PHE A N 1
ATOM 961 C CA . PHE A 1 124 ? -2.526 0.660 2.133 1.00 95.56 124 PHE A CA 1
ATOM 962 C C . PHE A 1 124 ? -1.919 -0.491 1.323 1.00 95.56 124 PHE A C 1
ATOM 964 O O . PHE A 1 124 ? -1.730 -0.348 0.119 1.00 95.56 124 PHE A O 1
ATOM 971 N N . GLY A 1 125 ? -1.689 -1.647 1.958 1.00 95.44 125 GLY A N 1
ATOM 972 C CA . GLY A 1 125 ? -1.134 -2.825 1.283 1.00 95.44 125 GLY A CA 1
ATOM 973 C C . GLY A 1 125 ? -1.989 -3.281 0.098 1.00 95.44 125 GLY A C 1
ATOM 974 O O . GLY A 1 125 ? -1.466 -3.507 -0.986 1.00 95.44 125 GLY A O 1
ATOM 975 N N . LEU A 1 126 ? -3.314 -3.337 0.261 1.00 95.56 126 LEU A N 1
ATOM 976 C CA . LEU A 1 126 ? -4.226 -3.671 -0.839 1.00 95.56 126 LEU A CA 1
ATOM 977 C C . LEU A 1 126 ? -4.213 -2.624 -1.964 1.00 95.56 126 LEU A C 1
ATOM 979 O O . LEU A 1 126 ? -4.287 -2.995 -3.133 1.00 95.56 126 LEU A O 1
ATOM 983 N N . GLY A 1 127 ? -4.113 -1.337 -1.625 1.00 93.19 127 GLY A N 1
ATOM 984 C CA . GLY A 1 127 ? -4.004 -0.247 -2.594 1.00 93.19 127 GLY A CA 1
ATOM 985 C C . GLY A 1 127 ? -2.725 -0.335 -3.427 1.00 93.19 127 GLY A C 1
ATOM 986 O O . GLY A 1 127 ? -2.790 -0.254 -4.653 1.00 93.19 127 GLY A O 1
ATOM 987 N N . CYS A 1 128 ? -1.582 -0.568 -2.778 1.00 92.12 128 CYS A N 1
ATOM 988 C CA . CYS A 1 128 ? -0.307 -0.792 -3.460 1.00 92.12 128 CYS A CA 1
ATOM 989 C C . CYS A 1 128 ? -0.357 -2.047 -4.345 1.00 92.12 128 CYS A C 1
ATOM 991 O O . CYS A 1 128 ? -0.021 -1.968 -5.525 1.00 92.12 128 CYS A O 1
ATOM 993 N N . ALA A 1 129 ? -0.897 -3.158 -3.829 1.00 93.69 129 ALA A N 1
ATOM 994 C CA . ALA A 1 129 ? -1.021 -4.401 -4.588 1.00 93.69 129 ALA A CA 1
ATOM 995 C C . ALA A 1 129 ? -1.893 -4.227 -5.835 1.00 93.69 129 ALA A C 1
ATOM 997 O O . ALA A 1 129 ? -1.533 -4.704 -6.908 1.00 93.69 129 ALA A O 1
ATOM 998 N N . ALA A 1 130 ? -3.022 -3.522 -5.725 1.00 91.25 130 ALA A N 1
ATOM 999 C CA . ALA A 1 130 ? -3.881 -3.239 -6.871 1.00 91.25 130 ALA A CA 1
ATOM 1000 C C . ALA A 1 130 ? -3.144 -2.426 -7.951 1.00 91.25 130 ALA A C 1
ATOM 1002 O O . ALA A 1 130 ? -3.245 -2.757 -9.134 1.00 91.25 130 ALA A O 1
ATOM 1003 N N . SER A 1 131 ? -2.365 -1.418 -7.544 1.00 88.06 131 SER A N 1
ATOM 1004 C CA . SER A 1 131 ? -1.530 -0.628 -8.457 1.00 88.06 131 SER A CA 1
ATOM 1005 C C . SER A 1 131 ? -0.462 -1.488 -9.140 1.00 88.06 131 SER A C 1
ATOM 1007 O O . SER A 1 131 ? -0.336 -1.471 -10.359 1.00 88.06 131 SER A O 1
ATOM 1009 N N . ASN A 1 132 ? 0.263 -2.315 -8.388 1.00 89.06 132 ASN A N 1
ATOM 1010 C CA . ASN A 1 132 ? 1.331 -3.137 -8.959 1.00 89.06 132 ASN A CA 1
ATOM 1011 C C . ASN A 1 132 ? 0.798 -4.308 -9.810 1.00 89.06 132 ASN A C 1
ATOM 1013 O O . ASN A 1 132 ? 1.453 -4.722 -10.765 1.00 89.06 132 ASN A O 1
ATOM 1017 N N . ILE A 1 133 ? -0.403 -4.836 -9.528 1.00 90.06 133 ILE A N 1
ATOM 1018 C CA . ILE A 1 133 ? -1.074 -5.821 -10.401 1.00 90.06 133 ILE A CA 1
ATOM 1019 C C . ILE A 1 133 ? -1.362 -5.209 -11.773 1.00 90.06 133 ILE A C 1
ATOM 1021 O O . ILE A 1 133 ? -1.153 -5.874 -12.793 1.00 90.06 133 ILE A O 1
ATOM 1025 N N . HIS A 1 134 ? -1.823 -3.956 -11.803 1.00 85.56 134 HIS A N 1
ATOM 1026 C CA . HIS A 1 134 ? -1.995 -3.222 -13.052 1.00 85.56 134 HIS A CA 1
ATOM 1027 C C . HIS A 1 134 ? -0.672 -3.157 -13.831 1.00 85.56 134 HIS A C 1
ATOM 1029 O O . HIS A 1 134 ? -0.663 -3.461 -15.024 1.00 85.56 134 HIS A O 1
ATOM 1035 N N . ASP A 1 135 ? 0.450 -2.894 -13.159 1.00 82.25 135 ASP A N 1
ATOM 1036 C CA . ASP A 1 135 ? 1.761 -2.816 -13.813 1.00 82.25 135 ASP A CA 1
ATOM 1037 C C . ASP A 1 135 ? 2.229 -4.164 -14.363 1.00 82.25 135 ASP A C 1
ATOM 1039 O O . ASP A 1 135 ? 2.698 -4.231 -15.498 1.00 82.25 135 ASP A O 1
ATOM 1043 N N . ILE A 1 136 ? 2.030 -5.266 -13.632 1.00 86.31 136 ILE A N 1
ATOM 1044 C CA . ILE A 1 136 ? 2.324 -6.620 -14.138 1.00 86.31 136 ILE A CA 1
ATOM 1045 C C . ILE A 1 136 ? 1.518 -6.909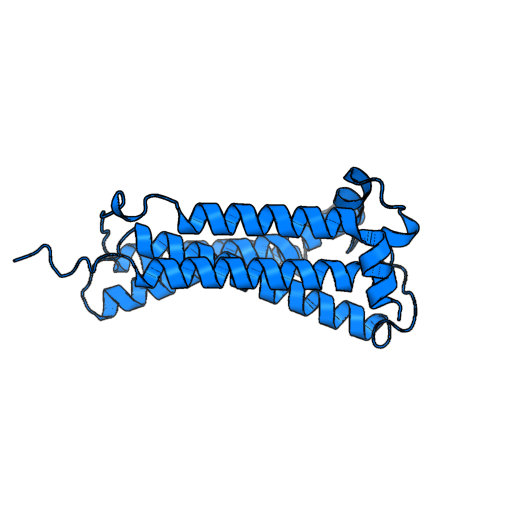 -15.410 1.00 86.31 136 ILE A C 1
ATOM 1047 O O . ILE A 1 136 ? 2.054 -7.468 -16.376 1.00 86.31 136 ILE A O 1
ATOM 1051 N N . ALA A 1 137 ? 0.231 -6.552 -15.419 1.00 87.50 137 ALA A N 1
ATOM 1052 C CA . ALA A 1 137 ? -0.641 -6.765 -16.568 1.00 87.50 137 ALA A CA 1
ATOM 1053 C C . ALA A 1 137 ? -0.214 -5.895 -17.759 1.00 87.50 137 ALA A C 1
ATOM 1055 O O . ALA A 1 137 ? -0.066 -6.408 -18.870 1.00 87.50 137 ALA A O 1
ATOM 1056 N N . TRP A 1 138 ? 0.050 -4.609 -17.524 1.00 84.69 138 TRP A N 1
ATOM 1057 C CA . TRP A 1 138 ? 0.485 -3.653 -18.539 1.00 84.69 138 TRP A CA 1
ATOM 1058 C C . TRP A 1 138 ? 1.825 -4.048 -19.169 1.00 84.69 138 TRP A C 1
ATOM 1060 O O . TRP A 1 138 ? 1.923 -4.171 -20.395 1.00 84.69 138 TRP A O 1
ATOM 1070 N N . CYS A 1 139 ? 2.826 -4.366 -18.339 1.00 84.25 139 CYS A N 1
ATOM 1071 C CA . CYS A 1 139 ? 4.120 -4.884 -18.786 1.00 84.25 139 CYS A CA 1
ATOM 1072 C C . CYS A 1 139 ? 3.940 -6.152 -19.622 1.00 84.25 139 CYS A C 1
ATOM 1074 O O . CYS A 1 139 ? 4.539 -6.289 -20.689 1.00 84.25 139 CYS A O 1
ATOM 1076 N N . GLY A 1 140 ? 3.084 -7.071 -19.167 1.00 84.06 140 GLY A N 1
ATOM 1077 C CA . GLY A 1 140 ? 2.774 -8.305 -19.8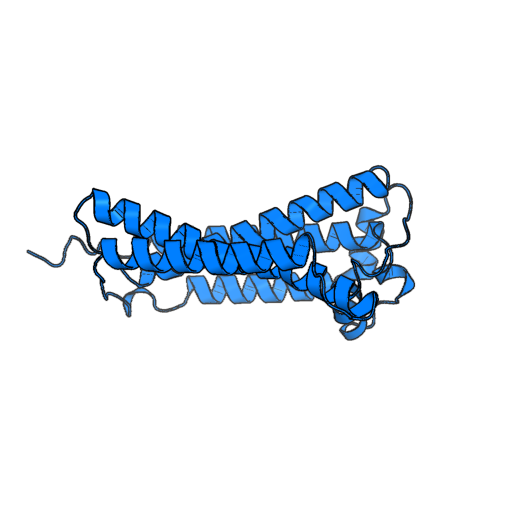81 1.00 84.06 140 GLY A CA 1
ATOM 1078 C C . GLY A 1 140 ? 2.152 -8.052 -21.253 1.00 84.06 140 GLY A C 1
ATOM 1079 O O . GLY A 1 140 ? 2.567 -8.676 -22.226 1.00 84.06 140 GLY A O 1
ATOM 1080 N N . ILE A 1 141 ? 1.205 -7.120 -21.371 1.00 87.19 141 ILE A N 1
ATOM 1081 C CA . ILE A 1 141 ? 0.564 -6.778 -22.650 1.00 87.19 141 ILE A CA 1
ATOM 1082 C C . ILE A 1 141 ? 1.590 -6.198 -23.631 1.00 87.19 141 ILE A C 1
ATOM 1084 O O . ILE A 1 141 ? 1.713 -6.695 -24.754 1.00 87.19 141 ILE A O 1
ATOM 1088 N N . ILE A 1 142 ? 2.361 -5.196 -23.202 1.00 85.12 142 ILE A N 1
ATOM 1089 C CA . ILE A 1 142 ? 3.348 -4.514 -24.053 1.00 85.12 142 ILE A CA 1
ATOM 1090 C C . ILE A 1 142 ? 4.438 -5.479 -24.537 1.00 85.12 142 ILE A C 1
ATOM 1092 O O . ILE A 1 142 ? 4.847 -5.442 -25.699 1.00 85.12 142 ILE A O 1
ATOM 1096 N N . THR A 1 143 ? 4.874 -6.390 -23.669 1.00 84.56 143 THR A N 1
ATOM 1097 C CA . THR A 1 143 ? 5.940 -7.364 -23.961 1.00 84.5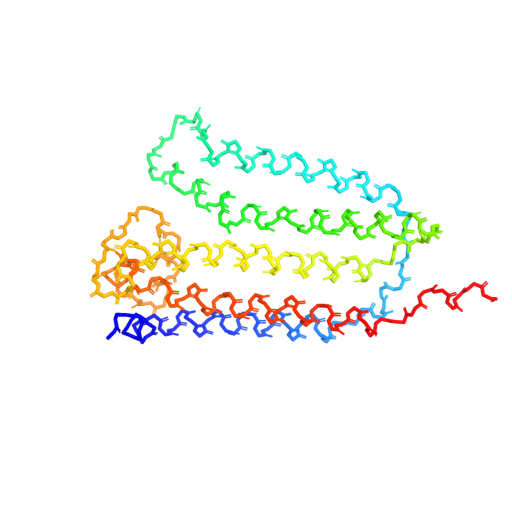6 143 THR A CA 1
ATOM 1098 C C . THR A 1 143 ? 5.424 -8.672 -24.575 1.00 84.56 143 THR A C 1
ATOM 1100 O O . THR A 1 143 ? 6.171 -9.653 -24.667 1.00 84.56 143 THR A O 1
ATOM 1103 N N . LYS A 1 144 ? 4.145 -8.719 -24.988 1.00 87.81 144 LYS A N 1
ATOM 1104 C CA . LYS A 1 144 ? 3.465 -9.909 -25.541 1.00 87.81 144 LYS A CA 1
ATOM 1105 C C . LYS A 1 144 ? 3.660 -11.156 -24.667 1.00 87.81 144 LYS A C 1
ATOM 1107 O O . LYS A 1 144 ? 4.114 -12.203 -25.131 1.00 87.81 144 LYS A O 1
ATOM 1112 N N . GLY A 1 145 ? 3.363 -11.022 -23.382 1.00 85.44 145 GLY A N 1
ATOM 1113 C CA . GLY A 1 145 ? 3.549 -12.052 -22.366 1.00 85.44 145 GLY A CA 1
ATOM 1114 C C . GLY A 1 145 ? 5.012 -12.266 -21.976 1.00 85.44 145 GLY A C 1
ATOM 1115 O O . GLY A 1 145 ? 5.414 -13.411 -21.783 1.00 85.44 145 GLY A O 1
ATOM 1116 N N . TYR A 1 146 ? 5.816 -11.201 -21.868 1.00 86.75 146 TYR A N 1
ATOM 1117 C CA . TYR A 1 146 ? 7.239 -11.276 -21.500 1.00 86.75 146 TYR A CA 1
ATOM 1118 C C . TYR A 1 146 ? 8.071 -12.135 -22.468 1.00 86.75 146 TYR A C 1
ATOM 1120 O O . TYR A 1 146 ? 8.983 -12.874 -22.067 1.00 86.75 146 TYR A O 1
ATOM 1128 N N . THR A 1 147 ? 7.732 -12.063 -23.758 1.00 85.94 147 THR A N 1
ATOM 1129 C CA . THR A 1 147 ? 8.422 -12.792 -24.833 1.00 85.94 147 THR A CA 1
ATOM 1130 C C . THR A 1 147 ? 9.332 -11.894 -25.662 1.00 85.94 147 THR A C 1
ATOM 1132 O O . THR A 1 147 ? 10.297 -12.394 -26.238 1.00 85.94 147 THR A O 1
ATOM 1135 N N . VAL A 1 148 ? 9.074 -10.582 -25.677 1.00 86.75 148 VAL A N 1
ATOM 1136 C CA . VAL A 1 148 ? 9.899 -9.581 -26.363 1.00 86.75 148 VAL A CA 1
ATOM 1137 C C . VAL A 1 148 ? 10.283 -8.439 -25.414 1.00 86.75 148 VAL A C 1
ATOM 1139 O O . VAL A 1 148 ? 9.448 -8.042 -24.598 1.00 86.75 148 VAL A O 1
ATOM 1142 N N . PRO A 1 149 ? 11.520 -7.914 -25.493 1.00 82.50 149 PRO A N 1
ATOM 1143 C CA . PRO A 1 149 ? 11.916 -6.740 -24.724 1.00 82.50 149 PRO A CA 1
ATOM 1144 C C . PRO A 1 149 ? 11.164 -5.513 -25.235 1.00 82.50 149 PRO A C 1
ATOM 1146 O O . PRO A 1 149 ? 10.871 -5.405 -26.433 1.00 82.50 149 PRO A O 1
ATOM 1149 N N . TYR A 1 150 ? 10.870 -4.576 -24.340 1.00 81.81 150 TYR A N 1
ATOM 1150 C CA . TYR A 1 150 ? 10.251 -3.315 -24.725 1.00 81.81 150 TYR A CA 1
ATOM 1151 C C . TYR A 1 150 ? 10.852 -2.182 -23.910 1.00 81.81 150 TYR A C 1
ATOM 1153 O O . TYR A 1 150 ? 10.695 -2.116 -22.690 1.00 81.81 150 TYR A O 1
ATOM 1161 N N . LYS A 1 151 ? 11.538 -1.278 -24.613 1.00 78.81 151 LYS A N 1
ATOM 1162 C CA . LYS A 1 151 ? 12.211 -0.144 -23.990 1.00 78.81 151 LYS A CA 1
ATOM 1163 C C . LYS A 1 151 ? 11.185 0.733 -23.279 1.00 78.81 151 LYS A C 1
ATOM 1165 O O . LYS A 1 151 ? 10.237 1.212 -23.902 1.00 78.81 151 LYS A O 1
ATOM 1170 N N . ALA A 1 152 ? 11.392 0.929 -21.990 1.00 69.00 152 ALA A N 1
ATOM 1171 C CA . ALA A 1 152 ? 10.548 1.762 -21.163 1.00 69.00 152 ALA A CA 1
ATOM 1172 C C . ALA A 1 152 ? 10.875 3.252 -21.313 1.00 69.00 152 ALA A C 1
ATOM 1174 O O . ALA A 1 152 ? 11.980 3.625 -21.722 1.00 69.00 152 ALA A O 1
ATOM 1175 N N . GLY A 1 153 ? 9.886 4.097 -21.022 1.00 66.75 153 GLY A N 1
ATOM 1176 C CA . GLY A 1 153 ? 10.002 5.549 -21.058 1.00 66.75 153 GLY A CA 1
ATOM 1177 C C . GLY A 1 153 ? 10.348 6.136 -19.686 1.00 66.75 153 GLY A C 1
ATOM 1178 O O . GLY A 1 153 ? 10.919 5.474 -18.822 1.00 66.75 153 GLY A O 1
ATOM 1179 N N . GLY A 1 154 ? 9.999 7.411 -19.486 1.00 61.91 154 GLY A N 1
ATOM 1180 C CA . GLY A 1 154 ? 10.139 8.098 -18.192 1.00 61.91 154 GLY A CA 1
ATOM 1181 C C . GLY A 1 154 ? 9.189 7.578 -17.104 1.00 61.91 154 GLY A C 1
ATOM 1182 O O . GLY A 1 154 ? 9.367 7.889 -15.934 1.00 61.91 154 GLY A O 1
ATOM 1183 N N . ASP A 1 155 ? 8.228 6.743 -17.484 1.00 64.25 155 ASP A N 1
ATOM 1184 C CA . ASP A 1 155 ? 7.274 6.043 -16.622 1.00 64.25 155 ASP A CA 1
ATOM 1185 C C . ASP A 1 155 ? 7.918 5.007 -15.688 1.00 64.25 155 ASP A C 1
ATOM 1187 O O . ASP A 1 155 ? 7.301 4.632 -14.696 1.00 64.25 155 ASP A O 1
ATOM 1191 N N . LEU A 1 156 ? 9.161 4.580 -15.950 1.00 69.56 156 LEU A N 1
ATOM 1192 C CA . LEU A 1 156 ? 9.942 3.715 -15.051 1.00 69.56 156 LEU A CA 1
ATOM 1193 C C . LEU A 1 156 ? 11.071 4.439 -14.324 1.00 69.56 156 LEU A C 1
ATOM 1195 O O . LEU A 1 156 ? 11.886 3.799 -13.660 1.00 69.56 156 LEU A O 1
ATOM 1199 N N . LEU A 1 157 ? 11.135 5.766 -14.408 1.00 70.12 157 LEU A N 1
ATOM 1200 C CA . LEU A 1 157 ? 12.279 6.522 -13.907 1.00 70.12 157 LEU A CA 1
ATOM 1201 C C . LEU A 1 157 ? 12.482 6.354 -12.394 1.00 70.12 157 LEU A C 1
ATOM 1203 O O . LEU A 1 157 ? 13.620 6.235 -11.942 1.00 70.12 157 LEU A O 1
ATOM 1207 N N . ALA A 1 158 ? 11.405 6.261 -11.607 1.00 70.56 158 ALA A N 1
ATOM 1208 C CA . ALA A 1 158 ? 11.508 5.996 -10.169 1.00 70.56 158 ALA A CA 1
ATOM 1209 C C . ALA A 1 158 ? 12.083 4.606 -9.872 1.00 70.56 158 ALA A C 1
ATOM 1211 O O . ALA A 1 158 ? 12.951 4.451 -9.011 1.00 70.56 158 ALA A O 1
ATOM 1212 N N . PHE A 1 159 ? 11.628 3.604 -10.621 1.00 72.50 159 PHE A N 1
ATOM 1213 C CA . PHE A 1 159 ? 12.102 2.235 -10.494 1.00 72.50 159 PHE A CA 1
ATOM 1214 C C . PHE A 1 159 ? 13.567 2.109 -10.925 1.00 72.50 159 PHE A C 1
ATOM 1216 O O . PHE A 1 159 ? 14.370 1.501 -10.218 1.00 72.50 159 PHE A O 1
ATOM 1223 N N . ALA A 1 160 ? 13.941 2.754 -12.031 1.00 75.81 160 ALA A N 1
ATOM 1224 C CA . ALA A 1 160 ? 15.319 2.821 -12.490 1.00 75.81 160 ALA A CA 1
ATOM 1225 C C . ALA A 1 160 ? 16.218 3.544 -11.479 1.00 75.81 160 ALA A C 1
ATOM 1227 O O . ALA A 1 160 ? 17.290 3.051 -11.144 1.00 75.81 160 ALA A O 1
ATOM 1228 N N . THR A 1 161 ? 15.758 4.655 -10.906 1.00 78.75 161 THR A N 1
ATOM 1229 C CA . THR A 1 161 ? 16.509 5.379 -9.868 1.00 78.75 161 THR A CA 1
ATOM 1230 C C . THR A 1 161 ? 16.755 4.492 -8.642 1.00 78.75 161 THR A C 1
ATOM 1232 O O . THR A 1 161 ? 17.878 4.417 -8.146 1.00 78.75 161 THR A O 1
ATOM 1235 N N . ALA A 1 162 ? 15.733 3.766 -8.177 1.00 78.00 162 ALA A N 1
ATOM 1236 C CA . ALA A 1 162 ? 15.884 2.828 -7.067 1.00 78.00 162 ALA A CA 1
ATOM 1237 C C . ALA A 1 162 ? 16.827 1.667 -7.425 1.00 78.00 162 ALA A C 1
ATOM 1239 O O . ALA A 1 162 ? 17.696 1.311 -6.633 1.00 78.00 162 ALA A O 1
ATOM 1240 N N . GLY A 1 163 ? 16.698 1.096 -8.624 1.00 80.19 163 GLY A N 1
ATOM 1241 C CA . GLY A 1 163 ? 17.545 0.003 -9.099 1.00 80.19 163 GLY A CA 1
ATOM 1242 C C . GLY A 1 163 ? 19.018 0.386 -9.265 1.00 80.19 163 GLY A C 1
ATOM 1243 O O . GLY A 1 163 ? 19.900 -0.426 -8.975 1.00 80.19 163 GLY A O 1
ATOM 1244 N N . GLN A 1 164 ? 19.300 1.633 -9.647 1.00 84.25 164 GLN A N 1
ATOM 1245 C CA . GLN A 1 164 ? 20.661 2.168 -9.730 1.00 84.25 164 GLN A CA 1
ATOM 1246 C C . GLN A 1 164 ? 21.367 2.170 -8.368 1.00 84.25 164 GLN A C 1
ATOM 1248 O O . GLN A 1 164 ? 22.568 1.904 -8.312 1.00 84.25 164 GLN A O 1
ATOM 1253 N N . TRP A 1 165 ? 20.647 2.380 -7.257 1.00 85.69 165 TRP A N 1
ATOM 1254 C CA . TRP A 1 165 ? 21.227 2.270 -5.907 1.00 85.69 165 TRP A CA 1
ATOM 1255 C C . TRP A 1 165 ? 21.720 0.856 -5.577 1.00 85.69 165 TRP A C 1
ATOM 1257 O O . TRP A 1 165 ? 22.586 0.692 -4.720 1.00 85.69 165 TRP A O 1
ATOM 1267 N N . PHE A 1 166 ? 21.210 -0.156 -6.282 1.00 85.69 166 PHE A N 1
ATOM 1268 C CA . PHE A 1 166 ? 21.644 -1.548 -6.174 1.00 85.69 166 PHE A CA 1
ATOM 1269 C C . PHE A 1 166 ? 22.631 -1.964 -7.278 1.00 85.69 166 PHE A C 1
ATOM 1271 O O . PHE A 1 166 ? 22.947 -3.147 -7.399 1.00 85.69 166 PHE A O 1
ATOM 1278 N N . GLY A 1 167 ? 23.123 -1.014 -8.082 1.00 84.38 167 GLY A N 1
ATOM 1279 C CA . GLY A 1 167 ? 24.085 -1.271 -9.155 1.00 84.38 167 GLY A CA 1
ATOM 1280 C C . GLY A 1 167 ? 23.507 -2.018 -10.361 1.00 84.38 167 GLY A C 1
ATOM 1281 O O . GLY A 1 167 ? 24.268 -2.624 -11.114 1.00 84.38 167 GLY A O 1
ATOM 1282 N N . ILE A 1 168 ? 22.182 -2.009 -10.548 1.00 85.75 168 ILE A N 1
ATOM 1283 C CA . ILE A 1 168 ? 21.545 -2.666 -11.695 1.00 85.75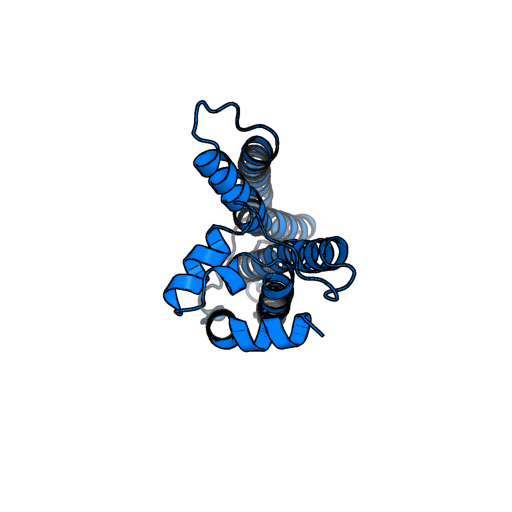 168 ILE A CA 1
ATOM 1284 C C . ILE A 1 168 ? 21.758 -1.795 -12.953 1.00 85.75 168 ILE A C 1
ATOM 1286 O O . ILE A 1 168 ? 21.514 -0.587 -12.892 1.00 85.75 168 ILE A O 1
ATOM 1290 N N . PRO A 1 169 ? 22.198 -2.367 -14.093 1.00 83.94 169 PRO A N 1
ATOM 1291 C CA . PRO A 1 169 ? 22.412 -1.615 -15.329 1.00 83.94 169 PRO A CA 1
ATOM 1292 C C . PRO A 1 169 ? 21.145 -0.922 -15.846 1.00 83.94 169 PRO A C 1
ATOM 1294 O O . PRO A 1 169 ? 20.057 -1.499 -15.823 1.00 83.94 169 PRO A O 1
ATOM 1297 N N . GLU A 1 170 ? 21.288 0.289 -16.394 1.00 79.56 170 GLU A N 1
ATOM 1298 C CA . GLU A 1 170 ? 20.164 1.052 -16.963 1.00 79.56 170 GLU A CA 1
ATOM 1299 C C . GLU A 1 170 ? 19.422 0.278 -18.059 1.00 79.56 170 GLU A C 1
ATOM 1301 O O . GLU A 1 170 ? 18.200 0.285 -18.104 1.00 79.56 170 GLU A O 1
ATOM 1306 N N . GLU A 1 171 ? 20.139 -0.450 -18.910 1.00 79.44 171 GLU A N 1
ATOM 1307 C CA . GLU A 1 171 ? 19.555 -1.284 -19.969 1.00 79.44 171 GLU A CA 1
ATOM 1308 C C . GLU A 1 171 ? 18.589 -2.362 -19.455 1.00 79.44 171 GLU A C 1
ATOM 1310 O O . GLU A 1 171 ? 17.652 -2.722 -20.163 1.00 79.44 171 GLU A O 1
ATOM 1315 N N . VAL A 1 172 ? 18.781 -2.833 -18.218 1.00 78.81 172 VAL A N 1
ATOM 1316 C CA . VAL A 1 172 ? 17.860 -3.751 -17.535 1.00 78.81 172 VAL A CA 1
ATOM 1317 C C . VAL A 1 172 ? 16.702 -2.971 -16.911 1.00 78.81 172 VAL A C 1
ATOM 1319 O O . VAL A 1 172 ? 15.560 -3.410 -16.966 1.00 78.81 172 VAL A O 1
ATOM 1322 N N . LEU A 1 173 ? 16.982 -1.812 -16.315 1.00 76.00 173 LEU A N 1
ATOM 1323 C CA . LEU A 1 173 ? 15.991 -1.011 -15.591 1.00 76.00 173 LEU A CA 1
ATOM 1324 C C . LEU A 1 173 ? 14.997 -0.277 -16.501 1.00 76.00 173 LEU A C 1
ATOM 1326 O O . LEU A 1 173 ? 13.866 -0.031 -16.090 1.00 76.00 173 LEU A O 1
ATOM 1330 N N . TYR A 1 174 ? 15.399 0.036 -17.732 1.00 77.12 174 TYR A N 1
ATOM 1331 C CA . TYR A 1 174 ? 14.546 0.615 -18.771 1.00 77.12 174 TYR A CA 1
ATOM 1332 C C . TYR A 1 174 ? 13.985 -0.454 -19.728 1.00 77.12 174 TYR A C 1
ATOM 1334 O O . TYR A 1 174 ? 13.748 -0.168 -20.904 1.00 77.12 174 TYR A O 1
ATOM 1342 N N . ASP A 1 175 ? 13.755 -1.679 -19.247 1.00 79.38 175 ASP A N 1
ATOM 1343 C CA . ASP A 1 175 ? 13.015 -2.723 -19.965 1.00 79.38 175 ASP A CA 1
ATOM 1344 C C . ASP A 1 175 ? 11.773 -3.137 -19.168 1.00 79.38 175 ASP A C 1
ATOM 1346 O O . ASP A 1 175 ? 11.852 -3.660 -18.051 1.00 79.38 175 ASP A O 1
ATOM 1350 N N . TYR A 1 176 ? 10.602 -2.957 -19.774 1.00 77.44 176 TYR A N 1
ATOM 1351 C CA . TYR A 1 176 ? 9.330 -3.385 -19.195 1.00 77.44 176 TYR A CA 1
ATOM 1352 C C . TYR A 1 176 ? 9.283 -4.891 -18.899 1.00 77.44 176 TYR A C 1
ATOM 1354 O O . TYR A 1 176 ? 8.577 -5.325 -17.983 1.00 77.44 176 TYR A O 1
ATOM 1362 N N . ALA A 1 177 ? 10.064 -5.700 -19.622 1.00 77.50 177 ALA A N 1
ATOM 1363 C CA . ALA A 1 177 ? 10.160 -7.130 -19.355 1.00 77.50 177 ALA A CA 1
ATOM 1364 C C . ALA A 1 177 ? 10.880 -7.452 -18.028 1.00 77.50 177 ALA A C 1
ATOM 1366 O O . ALA A 1 177 ? 10.642 -8.520 -17.458 1.00 77.50 177 ALA A O 1
ATOM 1367 N N . ALA A 1 178 ? 11.718 -6.539 -17.521 1.00 77.44 178 ALA A N 1
ATOM 1368 C CA . ALA A 1 178 ? 12.431 -6.673 -16.250 1.00 77.44 178 ALA A CA 1
ATOM 1369 C C . ALA A 1 178 ? 11.673 -6.059 -15.057 1.00 77.44 178 ALA A C 1
ATOM 1371 O O . ALA A 1 178 ? 11.854 -6.511 -13.924 1.00 77.44 178 ALA A O 1
ATOM 1372 N N . LEU A 1 179 ? 10.783 -5.090 -15.305 1.00 78.75 179 LEU A N 1
ATOM 1373 C CA . LEU A 1 179 ? 9.932 -4.479 -14.278 1.00 78.75 179 LEU A CA 1
ATOM 1374 C C . LEU A 1 179 ? 8.857 -5.436 -13.748 1.00 78.75 179 LEU A C 1
ATOM 1376 O O . LEU A 1 179 ? 8.677 -5.552 -12.536 1.00 78.75 179 LEU A O 1
ATOM 1380 N N . GLY A 1 180 ? 8.142 -6.122 -14.644 1.00 82.56 180 GLY A N 1
ATOM 1381 C CA . GLY A 1 180 ? 7.023 -6.996 -14.268 1.00 82.56 180 GLY A CA 1
ATOM 1382 C C . GLY A 1 180 ? 7.355 -8.024 -13.172 1.00 82.56 180 GLY A C 1
ATOM 1383 O O . GLY A 1 180 ? 6.576 -8.164 -12.229 1.00 82.56 180 GLY A O 1
ATOM 1384 N N . PRO A 1 181 ? 8.516 -8.704 -13.216 1.00 83.19 181 PRO A N 1
ATOM 1385 C CA . PRO A 1 181 ? 8.968 -9.577 -12.132 1.00 83.19 181 PRO A CA 1
ATOM 1386 C C . PRO A 1 181 ? 9.136 -8.878 -10.776 1.00 83.19 181 PRO A C 1
ATOM 1388 O O . PRO A 1 181 ? 8.739 -9.433 -9.753 1.00 83.19 181 PRO A O 1
ATOM 1391 N N . CYS A 1 182 ? 9.679 -7.659 -10.746 1.00 87.06 182 CYS A N 1
ATOM 1392 C CA . CYS A 1 182 ? 9.788 -6.884 -9.509 1.00 87.06 182 CYS A CA 1
ATOM 1393 C C . CYS A 1 182 ? 8.421 -6.462 -8.974 1.00 87.06 182 CYS A C 1
ATOM 1395 O O . CYS A 1 182 ? 8.177 -6.589 -7.775 1.00 87.06 182 CYS A O 1
ATOM 1397 N N . ALA A 1 183 ? 7.520 -6.020 -9.856 1.00 87.81 183 ALA A N 1
ATOM 1398 C CA . ALA A 1 183 ? 6.141 -5.712 -9.493 1.00 87.81 183 ALA A CA 1
ATOM 1399 C C . ALA A 1 183 ? 5.424 -6.951 -8.926 1.00 87.81 183 ALA A C 1
ATOM 1401 O O . ALA A 1 183 ? 4.709 -6.846 -7.936 1.00 87.81 183 ALA A O 1
ATOM 1402 N N . ALA A 1 184 ? 5.684 -8.150 -9.460 1.00 90.50 184 ALA A N 1
ATOM 1403 C CA . ALA A 1 184 ? 5.151 -9.395 -8.902 1.00 90.50 184 ALA A CA 1
ATOM 1404 C C . ALA A 1 184 ? 5.635 -9.665 -7.469 1.00 90.50 184 ALA A C 1
ATOM 1406 O O . ALA A 1 184 ? 4.840 -10.066 -6.617 1.00 90.50 184 ALA A O 1
ATOM 1407 N N . VAL A 1 185 ? 6.915 -9.414 -7.178 1.00 92.38 185 VAL A N 1
ATOM 1408 C CA . VAL A 1 185 ? 7.455 -9.531 -5.813 1.00 92.38 185 VAL A CA 1
ATOM 1409 C C . VAL A 1 185 ? 6.822 -8.497 -4.874 1.00 92.38 185 VAL A C 1
ATOM 1411 O O . VAL A 1 185 ? 6.450 -8.855 -3.755 1.00 92.38 185 VAL A O 1
ATOM 1414 N N . LEU A 1 186 ? 6.646 -7.252 -5.334 1.00 92.00 186 LEU A N 1
ATOM 1415 C CA . LEU A 1 186 ? 5.948 -6.198 -4.587 1.00 92.00 186 LEU A CA 1
ATOM 1416 C C . LEU A 1 186 ? 4.518 -6.620 -4.232 1.00 92.00 186 LEU A C 1
ATOM 1418 O O . LEU A 1 186 ? 4.182 -6.645 -3.050 1.00 92.00 186 LEU A O 1
ATOM 1422 N N . VAL A 1 187 ? 3.728 -7.063 -5.218 1.00 94.56 187 VAL A N 1
ATOM 1423 C CA . VAL A 1 187 ? 2.342 -7.524 -5.010 1.00 94.56 187 VAL A CA 1
ATOM 1424 C C . VAL A 1 187 ? 2.277 -8.611 -3.943 1.00 94.56 187 VAL A C 1
ATOM 1426 O O . VAL A 1 187 ? 1.441 -8.549 -3.044 1.00 94.56 187 VAL A O 1
ATOM 1429 N N . ILE A 1 188 ? 3.163 -9.609 -4.005 1.00 95.75 188 ILE A N 1
ATOM 1430 C CA . ILE A 1 188 ? 3.189 -10.684 -3.006 1.00 95.75 188 ILE A CA 1
ATOM 1431 C C . ILE A 1 188 ? 3.480 -10.114 -1.611 1.00 95.75 188 ILE A C 1
ATOM 1433 O O . ILE A 1 188 ? 2.770 -10.443 -0.659 1.00 95.75 188 ILE A O 1
ATOM 1437 N N . GLY A 1 189 ? 4.489 -9.249 -1.480 1.00 96.00 189 GLY A N 1
ATOM 1438 C CA . GLY A 1 189 ? 4.839 -8.610 -0.208 1.00 96.00 189 GLY A CA 1
ATOM 1439 C C . GLY A 1 189 ? 3.705 -7.759 0.371 1.00 96.00 189 GLY A C 1
ATOM 1440 O O . GLY A 1 189 ? 3.413 -7.842 1.565 1.00 96.00 189 GLY A O 1
ATOM 1441 N N . GLU A 1 190 ? 3.023 -6.997 -0.476 1.00 95.94 190 GLU A N 1
ATOM 1442 C CA . GLU A 1 190 ? 1.912 -6.110 -0.121 1.00 95.94 190 GLU A CA 1
ATOM 1443 C C . GLU A 1 190 ? 0.670 -6.884 0.327 1.00 95.94 190 GLU A C 1
ATOM 1445 O O . GLU A 1 190 ? 0.051 -6.543 1.340 1.00 95.94 190 GLU A O 1
ATOM 1450 N N . LEU A 1 191 ? 0.342 -7.974 -0.374 1.00 97.31 191 LEU A N 1
ATOM 1451 C CA . LEU A 1 191 ? -0.746 -8.875 0.005 1.00 97.31 191 LEU A CA 1
ATOM 1452 C C . LEU A 1 191 ? -0.443 -9.607 1.318 1.00 97.31 191 LEU A C 1
ATOM 1454 O O . LEU A 1 191 ? -1.335 -9.734 2.159 1.00 97.31 191 LEU A O 1
ATOM 1458 N N . ILE A 1 192 ? 0.803 -10.049 1.531 1.00 97.75 192 ILE A N 1
ATOM 1459 C CA . ILE A 1 192 ? 1.231 -10.638 2.810 1.00 97.75 192 ILE A CA 1
ATOM 1460 C C . ILE A 1 192 ? 1.090 -9.611 3.934 1.00 97.75 192 ILE A C 1
ATOM 1462 O O . ILE A 1 192 ? 0.516 -9.928 4.977 1.00 97.75 192 ILE A O 1
ATOM 1466 N N . PHE A 1 193 ? 1.560 -8.381 3.723 1.00 97.81 193 PHE A N 1
ATOM 1467 C CA . PHE A 1 193 ? 1.445 -7.309 4.706 1.00 97.81 193 PHE A CA 1
ATOM 1468 C C . PHE A 1 193 ? -0.019 -7.034 5.075 1.00 97.81 193 PHE A C 1
ATOM 1470 O O . PHE A 1 193 ? -0.370 -7.042 6.258 1.00 97.81 193 PHE A O 1
ATOM 1477 N N . ALA A 1 194 ? -0.896 -6.894 4.077 1.00 97.38 194 ALA A N 1
ATOM 1478 C CA . ALA A 1 194 ? -2.326 -6.709 4.305 1.00 97.38 194 ALA A CA 1
ATOM 1479 C C . ALA A 1 194 ? -2.951 -7.891 5.066 1.00 97.38 194 ALA A C 1
ATOM 1481 O O . ALA A 1 194 ? -3.694 -7.688 6.032 1.00 97.38 194 ALA A O 1
ATOM 1482 N N . ALA A 1 195 ? -2.610 -9.126 4.688 1.00 97.75 195 ALA A N 1
ATOM 1483 C CA . ALA A 1 195 ? -3.083 -10.330 5.364 1.00 97.75 195 ALA A CA 1
ATOM 1484 C C . ALA A 1 195 ? -2.627 -10.387 6.829 1.00 97.75 195 ALA A C 1
ATOM 1486 O O . ALA A 1 195 ? -3.423 -10.730 7.704 1.00 97.75 195 ALA A O 1
ATOM 1487 N N . VAL A 1 196 ? -1.382 -10.005 7.124 1.00 97.62 196 VAL A N 1
ATOM 1488 C CA . VAL A 1 196 ? -0.856 -9.931 8.495 1.00 97.62 196 VAL A CA 1
ATOM 1489 C C . VAL A 1 196 ? -1.594 -8.872 9.312 1.00 97.62 196 VAL A C 1
ATOM 1491 O O . VAL A 1 196 ? -1.957 -9.144 10.460 1.00 97.62 196 VAL A O 1
ATOM 1494 N N . CYS A 1 197 ? -1.884 -7.704 8.736 1.00 97.31 197 CYS A N 1
ATOM 1495 C CA . CYS A 1 197 ? -2.682 -6.671 9.397 1.00 97.31 197 CYS A CA 1
ATOM 1496 C C . CYS A 1 197 ? -4.094 -7.173 9.750 1.00 97.31 197 CYS A C 1
ATOM 1498 O O . CYS A 1 197 ? -4.519 -7.032 10.901 1.00 97.31 197 CYS A O 1
ATOM 1500 N N . PHE A 1 198 ? -4.794 -7.829 8.817 1.00 96.31 198 PHE A N 1
ATOM 1501 C CA . PHE A 1 198 ? -6.112 -8.419 9.090 1.00 96.31 198 PHE A CA 1
ATOM 1502 C C . PHE A 1 198 ? -6.048 -9.584 10.085 1.00 96.31 198 PHE A C 1
ATOM 1504 O O . PHE A 1 198 ? -6.864 -9.664 11.001 1.00 96.31 198 PHE A O 1
ATOM 1511 N N . ALA A 1 199 ? -5.054 -10.464 9.976 1.00 95.94 199 ALA A N 1
ATOM 1512 C CA . ALA A 1 199 ? -4.858 -11.551 10.932 1.00 95.94 199 ALA A CA 1
ATOM 1513 C C . ALA A 1 199 ? -4.537 -11.026 12.340 1.00 95.94 199 ALA A C 1
ATOM 1515 O O . ALA A 1 199 ? -4.866 -11.662 13.342 1.00 95.94 199 ALA A O 1
ATOM 1516 N N . ARG A 1 200 ? -3.888 -9.861 12.443 1.00 94.44 200 ARG A N 1
ATOM 1517 C CA . ARG A 1 200 ? -3.630 -9.219 13.731 1.00 94.44 200 ARG A CA 1
ATOM 1518 C C . ARG A 1 200 ? -4.882 -8.571 14.311 1.00 94.44 200 ARG A C 1
ATOM 1520 O O . ARG A 1 200 ? -5.048 -8.628 15.535 1.00 94.44 200 ARG A O 1
ATOM 1527 N N . LEU A 1 201 ? -5.729 -8.002 13.452 1.00 92.44 201 LEU A N 1
ATOM 1528 C CA . LEU A 1 201 ? -7.011 -7.392 13.802 1.00 92.44 201 LEU A CA 1
ATOM 1529 C C . LEU A 1 201 ? -7.934 -8.396 14.504 1.00 92.44 201 LEU A C 1
ATOM 1531 O O . LEU A 1 201 ? -8.458 -8.077 15.565 1.00 92.44 201 LEU A O 1
ATOM 1535 N N . THR A 1 202 ? -8.039 -9.635 14.004 1.00 89.31 202 THR A N 1
ATOM 1536 C CA . THR A 1 202 ? -8.863 -10.699 14.627 1.00 89.31 202 THR A CA 1
ATOM 1537 C C . THR A 1 202 ? -8.351 -11.172 15.992 1.00 89.31 202 THR A C 1
ATOM 1539 O O . THR A 1 202 ? -9.028 -11.922 16.688 1.00 89.31 202 THR A O 1
ATOM 1542 N N . ARG A 1 203 ? -7.143 -10.754 16.389 1.00 88.06 203 ARG A N 1
ATOM 1543 C CA . ARG A 1 203 ? -6.514 -11.068 17.683 1.00 88.06 203 ARG A CA 1
ATOM 1544 C C . ARG A 1 203 ? -6.493 -9.873 18.637 1.00 88.06 203 ARG A C 1
ATOM 1546 O O . ARG A 1 203 ? -5.749 -9.891 19.634 1.00 88.06 203 ARG A O 1
ATOM 1553 N N . LEU A 1 204 ? -7.188 -8.789 18.299 1.00 86.56 204 LEU A N 1
ATOM 1554 C CA . LEU A 1 204 ? -7.451 -7.723 19.256 1.00 86.56 204 LEU A CA 1
ATOM 1555 C C . LEU A 1 204 ? -8.536 -8.189 20.239 1.00 86.56 204 LEU A C 1
ATOM 1557 O O . LEU A 1 204 ? -9.432 -8.918 19.832 1.00 86.56 204 LEU A O 1
ATOM 1561 N N . PRO A 1 205 ? -8.432 -7.832 21.531 1.00 71.94 205 PRO A N 1
ATOM 1562 C CA . PRO A 1 205 ? -9.521 -8.073 22.467 1.00 71.94 205 PRO A CA 1
ATOM 1563 C C . PRO A 1 205 ? -10.747 -7.265 22.038 1.00 71.94 205 PRO A C 1
ATOM 1565 O O . PRO A 1 205 ? -10.598 -6.091 21.684 1.00 71.94 205 PRO A O 1
ATOM 1568 N N . ASP A 1 206 ? -11.931 -7.873 22.099 1.00 61.09 206 ASP A N 1
ATOM 1569 C CA . ASP A 1 206 ? -13.179 -7.154 21.879 1.00 61.09 206 ASP A CA 1
ATOM 1570 C C . ASP A 1 206 ? -13.336 -6.077 22.956 1.00 61.09 206 ASP A C 1
ATOM 1572 O O . ASP A 1 206 ? -13.371 -6.338 24.157 1.00 61.09 206 ASP A O 1
ATOM 1576 N N . THR A 1 207 ? -13.410 -4.820 22.524 1.00 54.53 207 THR A N 1
ATOM 1577 C CA . THR A 1 207 ? -13.631 -3.669 23.411 1.00 54.53 207 THR A CA 1
ATOM 1578 C C . THR A 1 207 ? -15.056 -3.615 23.983 1.00 54.53 207 THR A C 1
ATOM 1580 O O . THR A 1 207 ? -15.380 -2.666 24.692 1.00 54.53 207 THR A O 1
ATOM 1583 N N . SER A 1 208 ? -15.914 -4.596 23.677 1.00 47.38 208 SER A N 1
ATOM 1584 C CA . SER A 1 208 ? -17.273 -4.723 24.222 1.00 47.38 208 SER A CA 1
ATOM 1585 C C . SER A 1 208 ? -17.313 -5.222 25.669 1.00 47.38 208 SER A C 1
ATOM 1587 O O . SER A 1 208 ? -18.317 -5.016 26.342 1.00 47.38 208 SER A O 1
ATOM 1589 N N . ASP A 1 209 ? -16.233 -5.825 26.172 1.00 43.66 209 ASP A N 1
ATOM 1590 C CA . ASP A 1 209 ? -16.227 -6.467 27.496 1.00 43.66 209 ASP A CA 1
ATOM 1591 C C . ASP A 1 209 ? -15.882 -5.514 28.658 1.00 43.66 209 ASP A C 1
ATOM 1593 O O . ASP A 1 209 ? -15.870 -5.924 29.816 1.00 43.66 209 ASP A O 1
ATOM 1597 N N . SER A 1 210 ? -15.608 -4.230 28.393 1.00 41.06 210 SER A N 1
ATOM 1598 C CA . SER A 1 210 ? -15.156 -3.271 29.420 1.00 41.06 210 SER A CA 1
ATOM 1599 C C . SER A 1 210 ? -16.226 -2.293 29.925 1.00 41.06 210 SER A C 1
ATOM 1601 O O . SER A 1 210 ? -15.878 -1.274 30.519 1.00 41.06 210 SER A O 1
ATOM 1603 N N . THR A 1 211 ? -17.513 -2.561 29.690 1.00 37.72 211 THR A N 1
ATOM 1604 C CA . THR A 1 211 ? -18.632 -1.751 30.224 1.00 37.72 211 THR A CA 1
ATOM 1605 C C . THR A 1 211 ? -19.651 -2.561 31.034 1.00 37.72 211 THR A C 1
ATOM 1607 O O . THR A 1 211 ? -20.825 -2.198 31.068 1.00 37.72 211 THR A O 1
ATOM 1610 N N . GLY A 1 212 ? -19.209 -3.650 31.672 1.00 34.28 212 GLY A N 1
ATOM 1611 C CA . GLY A 1 212 ? -19.958 -4.333 32.735 1.00 34.28 212 GLY A CA 1
ATOM 1612 C C . GLY A 1 212 ? -19.688 -3.719 34.100 1.00 34.28 212 GLY A C 1
ATOM 1613 O O . GLY A 1 212 ? -18.491 -3.537 34.415 1.00 34.28 212 GLY A O 1
#

Secondary structure (DSSP, 8-state):
-HHHHHHHHTHHHHHHHHHHHHHHHHHHHHS-GGG---EE-HHHHHHHHHHHHHHHHHHHHHHHH-------HHHHHHHHHIIIIIIHHHHHHHHHHHHHHHHHHHTTPPEEHHHHHHHHHHHHHHHHHHHHHHHHHHHHHHTTTTTS--B--GGGHHHHHHHHTTT--HHHHTBHHHHHHHHHHHHHHHHHHHHHHHHHHTTSPPGGGG--

Radius of gyration: 19.91 Å; Cα contacts (8 Å, |Δi|>4): 293; chains: 1; bounding box: 48×41×59 Å